Protein AF-A0A6V7LJZ6-F1 (afdb_monomer)

Secondary structure (DSSP, 8-state):
---SSHHHHHHHIIIIIHHHGGGGGGG--SS-SSSTTHHHHHHHHHHHHHHB-TTT-SB-HHHHHHH-TT-HHHHHHT---TTSS---TTSHHHHHHS---GGGS-HHHHHHHHHHHHHHHHHHHHHHHHH-TTHHHH--HHHHHHHHHHHHHHHHHHHHHEEEEEEEEEETTTTEEEEEEEEEEE-TTGGGSPP-SS-S--------

Organism: NCBI:txid1563983

Structure (mmCIF, N/CA/C/O backbone):
data_AF-A0A6V7LJZ6-F1
#
_entry.id   AF-A0A6V7LJZ6-F1
#
loop_
_atom_site.group_PDB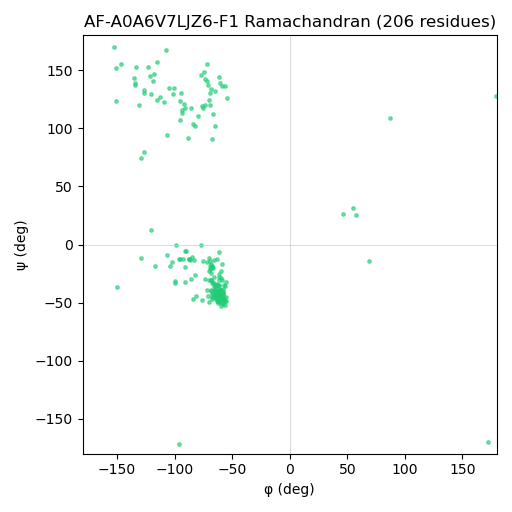
_atom_site.id
_atom_site.type_symbol
_atom_site.label_atom_id
_atom_site.label_alt_id
_atom_site.label_comp_id
_atom_site.label_asym_id
_atom_site.label_entity_id
_atom_site.label_seq_id
_atom_site.pdbx_PDB_ins_code
_atom_site.Cartn_x
_atom_site.Cartn_y
_atom_site.Cartn_z
_atom_site.occupancy
_atom_site.B_iso_or_equiv
_atom_site.auth_seq_id
_atom_site.auth_comp_id
_atom_site.auth_asym_id
_atom_site.auth_atom_id
_atom_site.pdbx_PDB_model_num
ATOM 1 N N . VAL A 1 1 ? 16.587 2.544 9.726 1.00 77.06 1 VAL A N 1
ATOM 2 C CA . VAL A 1 1 ? 15.860 3.311 8.685 1.00 77.06 1 VAL A CA 1
ATOM 3 C C . VAL A 1 1 ? 16.527 4.669 8.564 1.00 77.06 1 VAL A C 1
ATOM 5 O O . VAL A 1 1 ? 16.867 5.227 9.599 1.00 77.06 1 VAL A O 1
ATOM 8 N N . SER A 1 2 ? 16.755 5.157 7.345 1.00 84.44 2 SER A N 1
ATOM 9 C CA . SER A 1 2 ? 17.379 6.463 7.089 1.00 84.44 2 SER A CA 1
ATOM 10 C C . SER A 1 2 ? 16.428 7.331 6.271 1.00 84.44 2 SER A C 1
ATOM 12 O O . SER A 1 2 ? 15.707 6.808 5.424 1.00 84.44 2 SER A O 1
ATOM 14 N N . PHE A 1 3 ? 16.437 8.637 6.523 1.00 89.81 3 PHE A N 1
ATOM 15 C CA . PHE A 1 3 ? 15.624 9.631 5.818 1.00 89.81 3 PHE A CA 1
ATOM 16 C C . PHE A 1 3 ? 16.544 10.692 5.213 1.00 89.81 3 PHE A C 1
ATOM 18 O O . PHE A 1 3 ? 17.636 10.914 5.735 1.00 89.81 3 PHE A O 1
ATOM 25 N N . CYS A 1 4 ? 16.126 11.330 4.116 1.00 88.94 4 CYS A N 1
ATOM 26 C CA . CYS A 1 4 ? 16.940 12.357 3.458 1.00 88.94 4 CYS A CA 1
ATOM 27 C C . CYS A 1 4 ? 17.058 13.651 4.278 1.00 88.94 4 CYS A C 1
ATOM 29 O O . CYS A 1 4 ? 18.021 14.390 4.099 1.00 88.94 4 CYS A O 1
ATOM 31 N N . SER A 1 5 ? 16.118 13.908 5.192 1.00 95.31 5 SER A N 1
ATOM 32 C CA . SER A 1 5 ? 16.142 15.058 6.090 1.00 95.31 5 SER A CA 1
ATOM 33 C C . SER A 1 5 ? 15.388 14.787 7.398 1.00 95.31 5 SER A C 1
ATOM 35 O O . SER A 1 5 ? 14.694 13.773 7.550 1.00 95.31 5 SER A O 1
ATOM 37 N N . GLU A 1 6 ? 15.529 15.706 8.351 1.00 96.50 6 GLU A N 1
ATOM 38 C CA . GLU A 1 6 ? 14.817 15.680 9.631 1.00 96.50 6 GLU A CA 1
ATOM 39 C C . GLU A 1 6 ? 13.304 15.872 9.447 1.00 96.50 6 GLU A C 1
ATOM 41 O O . GLU A 1 6 ? 12.490 15.220 10.108 1.00 96.50 6 GLU A O 1
ATOM 46 N N . GLU A 1 7 ? 12.923 16.707 8.485 1.00 97.31 7 GLU A N 1
ATOM 47 C CA . GLU A 1 7 ? 11.538 16.938 8.088 1.00 97.31 7 GLU A CA 1
ATOM 48 C C . GLU A 1 7 ? 10.919 15.642 7.557 1.00 97.31 7 GLU A C 1
ATOM 50 O O . GLU A 1 7 ? 9.869 15.219 8.044 1.00 97.31 7 GLU A O 1
ATOM 55 N N . CYS A 1 8 ? 11.606 14.941 6.646 1.00 95.31 8 CYS A N 1
ATOM 56 C CA . CYS A 1 8 ? 11.134 13.656 6.129 1.00 95.31 8 CYS A CA 1
ATOM 57 C C . CYS A 1 8 ? 11.066 12.573 7.213 1.00 95.31 8 CYS A C 1
ATOM 59 O O . CYS A 1 8 ? 10.155 11.744 7.184 1.00 95.31 8 CYS A O 1
ATOM 61 N N . ARG A 1 9 ? 11.987 12.575 8.189 1.00 95.94 9 ARG A N 1
ATOM 62 C CA . ARG A 1 9 ? 11.910 11.672 9.349 1.00 95.94 9 ARG A CA 1
ATOM 63 C C . ARG A 1 9 ? 10.653 11.940 10.169 1.00 95.94 9 ARG A C 1
ATOM 65 O O . ARG A 1 9 ? 9.933 11.000 10.507 1.00 95.94 9 ARG A O 1
ATOM 72 N N . SER A 1 10 ? 10.398 13.204 10.489 1.00 96.44 10 SER A N 1
ATOM 73 C CA . SER A 1 10 ? 9.251 13.626 11.298 1.00 96.44 10 SER A CA 1
ATOM 74 C C . SER A 1 10 ? 7.929 13.321 10.592 1.00 96.44 10 SER A C 1
ATOM 76 O O . SER A 1 10 ? 7.016 12.744 11.186 1.00 96.44 10 SER A O 1
ATOM 78 N N . GLU A 1 11 ? 7.848 13.612 9.295 1.00 95.38 11 GLU A N 1
ATOM 79 C CA . GLU A 1 11 ? 6.692 13.293 8.463 1.00 95.38 11 GLU A CA 1
ATOM 80 C C . GLU A 1 11 ? 6.445 11.779 8.388 1.00 95.38 11 GLU A C 1
ATOM 82 O O . GLU A 1 11 ? 5.315 11.318 8.576 1.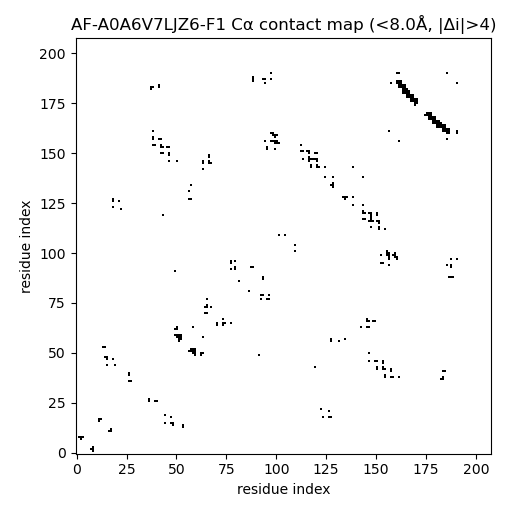00 95.38 11 GLU A O 1
ATOM 87 N N . ALA A 1 12 ? 7.497 10.989 8.163 1.00 94.94 12 ALA A N 1
ATOM 88 C CA . ALA A 1 12 ? 7.403 9.536 8.130 1.00 94.94 12 ALA A CA 1
ATOM 89 C C . ALA A 1 12 ? 6.943 8.964 9.472 1.00 94.94 12 ALA A C 1
ATOM 91 O O . ALA A 1 12 ? 6.087 8.078 9.485 1.00 94.94 12 ALA A O 1
ATOM 92 N N . TRP A 1 13 ? 7.466 9.475 10.591 1.00 94.88 13 TRP A N 1
ATOM 93 C CA . TRP A 1 13 ? 7.060 9.061 11.934 1.00 94.88 13 TRP A CA 1
ATOM 94 C C . TRP A 1 13 ? 5.563 9.257 12.154 1.00 94.88 13 TRP A C 1
ATOM 96 O O . TRP A 1 13 ? 4.884 8.327 12.586 1.00 94.88 13 TRP A O 1
ATOM 106 N N . ILE A 1 14 ? 5.039 10.430 11.788 1.00 93.44 14 ILE A N 1
ATOM 107 C CA . ILE A 1 14 ? 3.617 10.758 11.923 1.00 93.44 14 ILE A CA 1
ATOM 108 C C . ILE A 1 14 ? 2.759 9.855 11.032 1.00 93.44 14 ILE A C 1
ATOM 110 O O . ILE A 1 14 ? 1.729 9.358 11.488 1.00 93.44 14 ILE A O 1
ATOM 114 N N . LYS A 1 15 ? 3.173 9.647 9.776 1.00 93.56 15 LYS A N 1
ATOM 115 C CA . LYS A 1 15 ? 2.344 8.988 8.759 1.00 93.56 15 LYS A CA 1
ATOM 116 C C . LYS A 1 15 ? 2.352 7.462 8.826 1.00 93.56 15 LYS A C 1
ATOM 118 O O . LYS A 1 15 ? 1.297 6.868 8.650 1.00 93.56 15 LYS A O 1
ATOM 123 N N . TYR A 1 16 ? 3.510 6.824 8.997 1.00 94.69 16 TYR A N 1
ATOM 124 C CA . TYR A 1 16 ? 3.612 5.364 8.845 1.00 94.69 16 TYR A CA 1
ATOM 125 C C . TYR A 1 16 ? 4.688 4.698 9.710 1.00 94.69 16 TYR A C 1
ATOM 127 O O . TYR A 1 16 ? 4.467 3.597 10.208 1.00 94.69 16 TYR A O 1
ATOM 135 N N . HIS A 1 17 ? 5.845 5.332 9.927 1.00 94.81 17 HIS A N 1
ATOM 136 C CA . HIS A 1 17 ? 7.006 4.647 10.496 1.00 94.81 17 HIS A CA 1
ATOM 137 C C . HIS A 1 17 ? 6.771 4.195 11.942 1.00 94.81 17 HIS A C 1
ATOM 139 O O . HIS A 1 17 ? 7.206 3.103 12.301 1.00 94.81 17 HIS A O 1
ATOM 145 N N . LYS A 1 18 ? 6.007 4.948 12.748 1.00 94.69 18 LYS A N 1
ATOM 146 C CA . LYS A 1 18 ? 5.642 4.530 14.114 1.00 94.69 18 LYS A CA 1
ATOM 147 C C . LYS A 1 18 ? 4.861 3.206 14.155 1.00 94.69 18 LYS A C 1
ATOM 149 O O . LYS A 1 18 ? 5.013 2.446 15.105 1.00 94.69 18 LYS A O 1
ATOM 154 N N . TYR A 1 19 ? 4.101 2.892 13.101 1.00 95.44 19 TYR A N 1
ATOM 155 C CA . TYR A 1 19 ? 3.350 1.637 12.968 1.00 95.44 19 TYR A CA 1
ATOM 156 C C . TYR A 1 19 ? 4.167 0.495 12.344 1.00 95.44 19 TYR A C 1
ATOM 158 O O . TYR A 1 19 ? 3.744 -0.660 12.341 1.00 95.44 19 TYR A O 1
ATOM 166 N N . GLU A 1 20 ? 5.328 0.813 11.774 1.00 94.38 20 GLU A N 1
ATOM 167 C CA . GLU A 1 20 ? 6.245 -0.148 11.156 1.00 94.38 20 GLU A CA 1
ATOM 168 C C . GLU A 1 20 ? 7.403 -0.508 12.091 1.00 94.38 20 GLU A C 1
ATOM 170 O O . GLU A 1 20 ? 7.906 -1.624 12.032 1.00 94.38 20 GLU A O 1
ATOM 175 N N . CYS A 1 21 ? 7.828 0.424 12.949 1.00 93.56 21 CYS A N 1
ATOM 176 C CA . CYS A 1 21 ? 9.079 0.359 13.704 1.00 93.56 21 CYS A CA 1
ATOM 177 C C . CYS A 1 21 ? 9.198 -0.909 14.564 1.00 93.56 21 CYS A C 1
ATOM 179 O O . CYS A 1 21 ? 10.192 -1.622 14.462 1.00 93.56 21 CYS A O 1
ATOM 181 N N . MET A 1 22 ? 8.158 -1.240 15.338 1.00 93.56 22 MET A N 1
ATOM 182 C CA . MET A 1 22 ? 8.158 -2.399 16.248 1.00 93.56 22 MET A CA 1
ATOM 183 C C . MET A 1 22 ? 8.210 -3.756 15.539 1.00 93.56 22 MET A C 1
ATOM 185 O O . MET A 1 22 ? 8.554 -4.760 16.152 1.00 93.56 22 MET A O 1
ATOM 189 N N . ILE A 1 23 ? 7.842 -3.801 14.259 1.00 92.44 23 ILE A N 1
ATOM 190 C CA . ILE A 1 23 ? 7.759 -5.038 13.478 1.00 92.44 23 ILE A CA 1
ATOM 191 C C . ILE A 1 23 ? 8.676 -4.997 12.255 1.00 92.44 23 ILE A C 1
ATOM 193 O O . ILE A 1 23 ? 8.539 -5.825 11.355 1.00 92.44 23 ILE A O 1
ATOM 197 N N . PHE A 1 24 ? 9.584 -4.018 12.191 1.00 88.94 24 PHE A N 1
ATOM 198 C CA . PHE A 1 24 ? 10.333 -3.718 10.976 1.00 88.94 24 PHE A CA 1
ATOM 199 C C . PHE A 1 24 ? 11.218 -4.892 10.544 1.00 88.94 24 PHE A C 1
ATOM 201 O O . PHE A 1 24 ? 11.341 -5.183 9.353 1.00 88.94 24 PHE A O 1
ATOM 208 N N . ASP A 1 25 ? 11.754 -5.623 11.521 1.00 87.00 25 ASP A N 1
ATOM 209 C CA . ASP A 1 25 ? 12.578 -6.810 11.301 1.00 87.00 25 ASP A CA 1
ATOM 210 C C . ASP A 1 25 ? 11.823 -7.922 10.563 1.00 87.00 25 ASP A C 1
ATOM 212 O O . ASP A 1 25 ? 12.434 -8.678 9.817 1.00 87.00 25 ASP A O 1
ATOM 216 N N . ASN A 1 26 ? 10.489 -7.974 10.648 1.00 86.56 26 ASN A N 1
ATOM 217 C CA . ASN A 1 26 ? 9.685 -8.962 9.918 1.00 86.56 26 ASN A CA 1
ATOM 218 C C . ASN A 1 26 ? 9.710 -8.741 8.397 1.00 86.56 26 ASN A C 1
ATOM 220 O O . ASN A 1 26 ? 9.384 -9.649 7.629 1.00 86.56 26 ASN A O 1
ATOM 224 N N . PHE A 1 27 ? 10.084 -7.542 7.943 1.00 85.19 27 PHE A N 1
ATOM 225 C CA . PHE A 1 27 ? 10.246 -7.232 6.522 1.00 85.19 27 PHE A CA 1
ATOM 226 C C . PHE A 1 27 ? 11.673 -7.496 6.025 1.00 85.19 27 PHE A C 1
ATOM 228 O O . PHE A 1 27 ? 11.931 -7.412 4.820 1.00 85.19 27 PHE A O 1
ATOM 235 N N . TYR A 1 28 ? 12.601 -7.844 6.920 1.00 74.06 28 TYR A N 1
ATOM 236 C CA . TYR A 1 28 ? 13.995 -8.123 6.612 1.00 74.06 28 TYR A CA 1
ATOM 237 C C . TYR A 1 28 ? 14.299 -9.604 6.860 1.00 74.06 28 TYR A C 1
ATOM 239 O O . TYR A 1 28 ? 14.067 -10.137 7.931 1.00 74.06 28 TYR A O 1
ATOM 247 N N . GLU A 1 29 ? 14.860 -10.301 5.877 1.00 62.31 29 GLU A N 1
ATOM 248 C CA . GLU A 1 29 ? 15.376 -11.658 6.080 1.00 62.31 29 GLU A CA 1
ATOM 249 C C . GLU A 1 29 ? 16.845 -11.738 5.597 1.00 62.31 29 GLU A C 1
ATOM 251 O O . GLU A 1 29 ? 17.214 -11.278 4.511 1.00 62.31 29 GLU A O 1
ATOM 256 N N . PRO A 1 30 ? 17.760 -12.276 6.406 1.00 54.66 30 PRO A N 1
ATOM 257 C CA . PRO A 1 30 ? 19.186 -12.236 6.085 1.00 54.66 30 PRO A CA 1
ATOM 258 C C . PRO A 1 30 ? 19.574 -13.140 4.899 1.00 54.66 30 PRO A C 1
ATOM 260 O O . PRO A 1 30 ? 20.675 -13.029 4.363 1.00 54.66 30 PRO A O 1
ATOM 263 N N . THR A 1 31 ? 18.677 -14.019 4.446 1.00 51.06 31 THR A N 1
ATOM 264 C CA . THR A 1 31 ? 19.018 -15.181 3.618 1.00 51.06 31 THR A CA 1
ATOM 265 C C . THR A 1 31 ? 18.168 -15.298 2.356 1.00 51.06 31 THR A C 1
ATOM 267 O O . THR A 1 31 ? 17.329 -16.178 2.263 1.00 51.06 31 THR A O 1
ATOM 270 N N . SER A 1 32 ? 18.414 -14.456 1.352 1.00 44.47 32 SER A N 1
ATOM 271 C CA . SER A 1 32 ? 18.294 -14.858 -0.064 1.00 44.47 32 SER A CA 1
ATOM 272 C C . SER A 1 32 ? 18.623 -13.685 -0.976 1.00 44.47 32 SER A C 1
ATOM 274 O O . SER A 1 32 ? 18.078 -12.591 -0.849 1.00 44.47 32 SER A O 1
ATOM 276 N N . LYS A 1 33 ? 19.533 -13.932 -1.916 1.00 44.75 33 LYS A N 1
ATOM 277 C CA . LYS A 1 33 ? 19.928 -12.993 -2.961 1.00 44.75 33 LYS A CA 1
ATOM 278 C C . LYS A 1 33 ? 18.685 -12.512 -3.734 1.00 44.75 33 LYS A C 1
ATOM 280 O O . LYS A 1 33 ? 17.993 -13.331 -4.326 1.00 44.75 33 LYS A O 1
ATOM 285 N N . LYS A 1 34 ? 18.531 -11.183 -3.800 1.00 46.69 34 LYS A N 1
ATOM 286 C CA . LYS A 1 34 ? 17.715 -10.378 -4.736 1.00 46.69 34 LYS A CA 1
ATOM 287 C C . LYS A 1 34 ? 16.233 -10.113 -4.367 1.00 46.69 34 LYS A C 1
ATOM 289 O O . LYS A 1 34 ? 15.351 -10.951 -4.491 1.00 46.69 34 LYS A O 1
ATOM 294 N N . GLN A 1 35 ? 15.994 -8.845 -4.015 1.00 49.81 35 GLN A N 1
ATOM 295 C CA . GLN A 1 35 ? 14.849 -7.991 -4.395 1.00 49.81 35 GLN A CA 1
ATOM 296 C C . GLN A 1 35 ? 13.415 -8.241 -3.885 1.00 49.81 35 GLN A C 1
ATOM 298 O O . GLN A 1 35 ? 12.620 -7.314 -3.966 1.00 49.81 35 GLN A O 1
ATOM 303 N N . GLN A 1 36 ? 13.043 -9.379 -3.295 1.00 50.84 36 GLN A N 1
ATOM 304 C CA . GLN A 1 36 ? 11.607 -9.662 -3.058 1.00 50.84 36 GLN A CA 1
ATOM 305 C C . GLN A 1 36 ? 10.901 -8.948 -1.876 1.00 50.84 36 GLN A C 1
ATOM 307 O O . GLN A 1 36 ? 9.706 -9.169 -1.676 1.00 50.84 36 GLN A O 1
ATOM 312 N N . ARG A 1 37 ? 11.564 -8.102 -1.070 1.00 60.53 37 ARG A N 1
ATOM 313 C CA . ARG A 1 37 ? 10.983 -7.640 0.219 1.00 60.53 37 ARG A CA 1
ATOM 314 C C . ARG A 1 37 ? 10.398 -6.236 0.257 1.00 60.53 37 ARG A C 1
ATOM 316 O O . ARG A 1 37 ? 9.599 -5.953 1.147 1.00 60.53 37 ARG A O 1
ATOM 323 N N . SER A 1 38 ? 10.699 -5.392 -0.728 1.00 68.00 38 SER A N 1
ATOM 324 C CA . SER A 1 38 ? 10.081 -4.062 -0.827 1.00 68.00 38 SER A CA 1
ATOM 325 C C . SER A 1 38 ? 8.560 -4.153 -0.992 1.00 68.00 38 SER A C 1
ATOM 327 O O . SER A 1 38 ? 7.841 -3.298 -0.489 1.00 68.00 38 SER A O 1
ATOM 329 N N . HIS A 1 39 ? 8.052 -5.218 -1.620 1.00 85.25 39 HIS A N 1
ATOM 330 C CA . HIS A 1 39 ? 6.632 -5.342 -1.954 1.00 85.25 39 HIS A CA 1
ATOM 331 C C . HIS A 1 39 ? 5.744 -5.583 -0.727 1.00 85.25 39 HIS A C 1
ATOM 333 O O . HIS A 1 39 ? 4.651 -5.029 -0.638 1.00 85.25 39 HIS A O 1
ATOM 339 N N . ILE A 1 40 ? 6.203 -6.397 0.231 1.00 90.12 40 ILE A N 1
ATOM 340 C CA . ILE A 1 40 ? 5.426 -6.692 1.444 1.00 90.12 40 ILE A CA 1
ATOM 341 C C . ILE A 1 40 ? 5.377 -5.457 2.346 1.00 90.12 40 ILE A C 1
ATOM 343 O O . ILE A 1 40 ? 4.302 -5.103 2.826 1.00 90.12 40 ILE A O 1
ATOM 347 N N . LEU A 1 41 ? 6.515 -4.776 2.526 1.00 92.12 41 LEU A N 1
ATOM 348 C CA . LEU A 1 41 ? 6.561 -3.519 3.272 1.00 92.12 41 LEU A CA 1
ATOM 349 C C . LEU A 1 41 ? 5.704 -2.442 2.596 1.00 92.12 41 LEU A C 1
ATOM 351 O O . LEU A 1 41 ? 4.959 -1.751 3.280 1.00 92.12 41 LEU A O 1
ATOM 355 N N . LEU A 1 42 ? 5.754 -2.329 1.264 1.00 92.94 42 LEU A N 1
ATOM 356 C CA . LEU A 1 42 ? 4.923 -1.382 0.521 1.00 92.94 42 LEU A CA 1
ATOM 357 C C . LEU A 1 42 ? 3.432 -1.673 0.720 1.00 92.94 42 LEU A C 1
ATOM 359 O O . LEU A 1 42 ? 2.687 -0.760 1.045 1.00 92.94 42 LEU A O 1
ATOM 363 N N . ALA A 1 43 ? 3.001 -2.934 0.621 1.00 94.81 43 ALA A N 1
ATOM 364 C CA . ALA A 1 43 ? 1.609 -3.313 0.867 1.00 94.81 43 ALA A CA 1
ATOM 365 C C . ALA A 1 43 ? 1.165 -3.046 2.317 1.00 94.81 43 ALA A C 1
ATOM 367 O O . ALA A 1 43 ? 0.050 -2.571 2.556 1.00 94.81 43 ALA A O 1
ATOM 368 N N . TYR A 1 44 ? 2.039 -3.322 3.291 1.00 95.81 44 TYR A N 1
ATOM 369 C CA . TYR A 1 44 ? 1.794 -2.988 4.693 1.00 95.81 44 TYR A CA 1
ATOM 370 C C . TYR A 1 44 ? 1.622 -1.478 4.868 1.00 95.81 44 TYR A C 1
ATOM 372 O O . TYR A 1 44 ? 0.613 -1.035 5.411 1.00 95.81 44 TYR A O 1
ATOM 380 N N . ARG A 1 45 ? 2.548 -0.686 4.321 1.00 95.44 45 ARG A N 1
ATOM 381 C CA . ARG A 1 45 ? 2.519 0.778 4.369 1.00 95.44 45 ARG A CA 1
ATOM 382 C C . ARG A 1 45 ? 1.283 1.358 3.693 1.00 95.44 45 ARG A C 1
ATOM 384 O O . ARG A 1 45 ? 0.672 2.260 4.252 1.00 95.44 45 ARG A O 1
ATOM 391 N N . THR A 1 46 ? 0.883 0.838 2.532 1.00 95.56 46 THR A N 1
ATOM 392 C CA . THR A 1 46 ? -0.371 1.229 1.868 1.00 95.56 46 THR A CA 1
ATOM 393 C C . THR A 1 46 ? -1.561 0.982 2.790 1.00 95.56 46 THR A C 1
ATOM 395 O O . THR A 1 46 ? -2.401 1.857 2.943 1.00 95.56 46 THR A O 1
ATOM 398 N N . THR A 1 47 ? -1.595 -0.163 3.478 1.00 96.56 47 THR A N 1
ATOM 399 C CA . THR A 1 47 ? -2.660 -0.454 4.450 1.00 96.56 47 THR A CA 1
ATOM 400 C C . THR A 1 47 ? -2.633 0.522 5.623 1.00 96.56 47 THR A C 1
ATOM 402 O O . THR A 1 47 ? -3.667 1.074 5.961 1.00 96.56 47 THR A O 1
ATOM 405 N N . VAL A 1 48 ? -1.466 0.787 6.211 1.00 96.69 48 VAL A N 1
ATOM 406 C CA . VAL A 1 48 ? -1.293 1.736 7.326 1.00 96.69 48 VAL A CA 1
ATOM 407 C C . VAL A 1 48 ? -1.758 3.143 6.952 1.00 96.69 48 VAL A C 1
ATOM 409 O O . VAL A 1 48 ? -2.496 3.768 7.706 1.00 96.69 48 VAL A O 1
ATOM 412 N N . LEU A 1 49 ? -1.355 3.636 5.779 1.00 95.19 49 LEU A N 1
ATOM 413 C CA . LEU A 1 49 ? -1.687 4.985 5.319 1.00 95.19 49 LEU A CA 1
ATOM 414 C C . LEU A 1 49 ? -3.182 5.187 5.059 1.00 95.19 49 LEU A C 1
ATOM 416 O O . LEU A 1 49 ? -3.646 6.323 5.148 1.00 95.19 49 LEU A O 1
ATOM 420 N N . SER A 1 50 ? -3.898 4.116 4.717 1.00 93.75 50 SER A N 1
ATOM 421 C CA . SER A 1 50 ? -5.318 4.164 4.364 1.00 93.75 50 SER A CA 1
ATOM 422 C C . SER A 1 50 ? -6.240 3.744 5.508 1.00 93.75 50 SER A C 1
ATOM 424 O O . SER A 1 50 ? -7.332 4.279 5.625 1.00 93.75 50 SER A O 1
ATOM 426 N N . ALA A 1 51 ? -5.809 2.809 6.355 1.00 95.00 51 ALA A N 1
ATOM 427 C CA . ALA A 1 51 ? -6.632 2.233 7.412 1.00 95.00 51 ALA A CA 1
ATOM 428 C C . ALA A 1 51 ? -6.596 3.018 8.723 1.00 95.00 51 ALA A C 1
ATOM 430 O O . ALA A 1 51 ? -7.379 2.703 9.611 1.00 95.00 51 ALA A O 1
ATOM 431 N N . ILE A 1 52 ? -5.672 3.969 8.888 1.00 94.50 52 ILE A N 1
ATOM 432 C CA . ILE A 1 52 ? -5.475 4.673 10.158 1.00 94.50 52 ILE A CA 1
ATOM 433 C C . ILE A 1 52 ? -5.812 6.149 10.003 1.00 94.50 52 ILE A C 1
ATOM 435 O O . ILE A 1 52 ? -5.201 6.871 9.208 1.00 94.50 52 ILE A O 1
ATOM 439 N N . ASN A 1 53 ? -6.725 6.622 10.844 1.00 91.25 53 ASN A N 1
ATOM 440 C CA . ASN A 1 53 ? -7.002 8.040 10.963 1.00 91.25 53 ASN A CA 1
ATOM 441 C C . ASN A 1 53 ? -5.848 8.725 11.714 1.00 91.25 53 ASN A C 1
ATOM 443 O O . ASN A 1 53 ? -5.541 8.412 12.862 1.00 91.25 53 ASN A O 1
ATOM 447 N N . LYS A 1 54 ? -5.191 9.684 11.058 1.00 84.38 54 LYS A N 1
ATOM 448 C CA . LYS A 1 54 ? -3.969 10.331 11.571 1.00 84.38 54 LYS A CA 1
ATOM 449 C C . LYS A 1 54 ? -4.206 11.217 12.796 1.00 84.38 54 LYS A C 1
ATOM 451 O O . LYS A 1 54 ? -3.247 11.528 13.497 1.00 84.38 54 LYS A O 1
ATOM 456 N N . VAL A 1 55 ? -5.448 11.649 13.022 1.00 85.50 55 VAL A N 1
ATOM 457 C CA . VAL A 1 55 ? -5.819 12.500 14.159 1.00 85.50 55 VAL A CA 1
ATOM 458 C C . VAL A 1 55 ? -6.076 11.644 15.394 1.00 85.50 55 VAL A C 1
ATOM 460 O O . VAL A 1 55 ? -5.552 11.950 16.461 1.00 85.50 55 VAL A O 1
ATOM 463 N N . THR A 1 56 ? -6.836 10.557 15.253 1.00 88.19 56 THR A N 1
ATOM 464 C CA . THR A 1 56 ? -7.218 9.706 16.391 1.00 88.19 56 THR A CA 1
ATOM 465 C C . THR A 1 56 ? -6.238 8.558 16.644 1.00 88.19 56 THR A C 1
ATOM 467 O O . THR A 1 56 ? -6.181 8.048 17.756 1.00 88.19 56 THR A O 1
ATOM 470 N N . ASN A 1 57 ? -5.414 8.180 15.658 1.00 87.81 57 ASN A N 1
ATOM 471 C CA . ASN A 1 57 ? -4.609 6.947 15.649 1.00 87.81 57 ASN A CA 1
ATOM 472 C C . ASN A 1 57 ? -5.449 5.663 15.790 1.00 87.81 57 ASN A C 1
ATOM 474 O O . ASN A 1 57 ? -4.944 4.633 16.242 1.00 87.81 57 ASN A O 1
ATOM 478 N N . GLU A 1 58 ? -6.713 5.732 15.384 1.00 91.50 58 GLU A N 1
ATOM 479 C CA . GLU A 1 58 ? -7.660 4.620 15.388 1.00 91.50 58 GLU A CA 1
ATOM 480 C C . GLU A 1 58 ? -7.918 4.141 13.956 1.00 91.50 58 GLU A C 1
ATOM 482 O O . GLU A 1 58 ? -7.545 4.805 12.980 1.00 91.50 58 GLU A O 1
ATOM 487 N N . LEU A 1 59 ? -8.547 2.972 13.829 1.00 94.25 59 LEU A N 1
ATOM 488 C CA . LEU A 1 59 ? -8.927 2.445 12.525 1.00 94.25 59 LEU A CA 1
ATOM 489 C C . LEU A 1 59 ? -10.028 3.296 11.890 1.00 94.25 59 LEU A C 1
ATOM 491 O O . LEU A 1 59 ? -11.033 3.622 12.519 1.00 94.25 59 LEU A O 1
ATOM 495 N N . ASP A 1 60 ? -9.840 3.619 10.618 1.00 93.06 60 ASP A N 1
ATOM 496 C CA . ASP A 1 60 ? -10.795 4.379 9.833 1.00 93.06 60 ASP A CA 1
ATOM 497 C C . ASP A 1 60 ? -11.990 3.495 9.433 1.00 93.06 60 ASP A C 1
ATOM 499 O O . ASP A 1 60 ? -11.850 2.483 8.738 1.00 93.06 60 ASP A O 1
ATOM 503 N N . ALA A 1 61 ? -13.181 3.862 9.909 1.00 89.75 61 ALA A N 1
ATOM 504 C CA . ALA A 1 61 ? -14.393 3.073 9.710 1.00 89.75 61 ALA A CA 1
ATOM 505 C C . ALA A 1 61 ? -14.847 3.034 8.240 1.00 89.75 61 ALA A C 1
ATOM 507 O O . ALA A 1 61 ? -15.376 2.013 7.793 1.00 89.75 61 ALA A O 1
ATOM 508 N N . GLU A 1 62 ? -14.627 4.115 7.488 1.00 87.44 62 GLU A N 1
ATOM 509 C CA . GLU A 1 62 ? -14.958 4.189 6.064 1.00 87.44 62 GLU A CA 1
ATOM 510 C C . GLU A 1 62 ? -14.051 3.242 5.270 1.00 87.44 62 GLU A C 1
ATOM 512 O O . GLU A 1 62 ? -14.539 2.405 4.506 1.00 87.44 62 GLU A O 1
ATOM 517 N N . PHE A 1 63 ? -12.745 3.272 5.545 1.00 91.06 63 PHE A N 1
ATOM 518 C CA . PHE A 1 63 ? -11.789 2.342 4.954 1.00 91.06 63 PHE A CA 1
ATOM 519 C C . PHE A 1 63 ? -12.145 0.878 5.232 1.00 91.06 63 PHE A C 1
ATOM 521 O O . PHE A 1 63 ? -12.097 0.044 4.325 1.00 91.06 63 PHE A O 1
ATOM 528 N N . LEU A 1 64 ? -12.488 0.538 6.478 1.00 90.75 64 LEU A N 1
ATOM 529 C CA . LEU A 1 64 ? -12.864 -0.831 6.841 1.00 90.75 64 LEU A CA 1
ATOM 530 C C . LEU A 1 64 ? -14.136 -1.281 6.113 1.00 90.75 64 LEU A C 1
ATOM 532 O O . LEU A 1 64 ? -14.238 -2.449 5.728 1.00 90.75 64 LEU A O 1
ATOM 536 N N . CYS A 1 65 ? -15.075 -0.362 5.876 1.00 87.00 65 CYS A N 1
ATOM 537 C CA . CYS A 1 65 ? -16.296 -0.628 5.122 1.00 87.00 65 CYS A CA 1
ATOM 538 C C . CYS A 1 65 ? -15.986 -1.101 3.691 1.00 87.00 65 CYS A C 1
ATOM 540 O O . CYS A 1 65 ? -16.589 -2.069 3.232 1.00 87.00 65 CYS A O 1
ATOM 542 N N . TYR A 1 66 ? -14.972 -0.526 3.028 1.00 84.88 66 TYR A N 1
ATOM 543 C CA . TYR A 1 66 ? -14.513 -0.944 1.690 1.00 84.88 66 TYR A CA 1
ATOM 544 C C . TYR A 1 66 ? -14.046 -2.401 1.599 1.00 84.88 66 TYR A C 1
ATOM 546 O O . TYR A 1 66 ? -14.020 -2.988 0.514 1.00 84.88 66 TYR A O 1
ATOM 554 N N . GLN A 1 67 ? -13.649 -2.988 2.726 1.00 88.44 67 GLN A N 1
ATOM 555 C CA . GLN A 1 67 ? -13.144 -4.359 2.789 1.00 88.44 67 GLN A CA 1
ATOM 556 C C . GLN A 1 67 ? -14.237 -5.362 3.174 1.00 88.44 67 GLN A C 1
ATOM 558 O O . GLN A 1 67 ? -14.037 -6.573 3.050 1.00 88.44 67 GLN A O 1
ATOM 563 N N . ASP A 1 68 ? -15.392 -4.883 3.645 1.00 87.81 68 ASP A N 1
ATOM 564 C CA . ASP A 1 68 ? -16.509 -5.737 4.024 1.00 87.81 68 ASP A CA 1
ATOM 565 C C . ASP A 1 68 ? -17.322 -6.113 2.781 1.00 87.81 68 ASP A C 1
ATOM 567 O O . ASP A 1 68 ? -18.147 -5.350 2.283 1.00 87.81 68 ASP A O 1
ATOM 571 N N . ALA A 1 69 ? -17.123 -7.338 2.289 1.00 75.31 69 ALA A N 1
ATOM 572 C CA . ALA A 1 69 ? -17.815 -7.855 1.108 1.00 75.31 69 ALA A CA 1
ATOM 573 C C . ALA A 1 69 ? -19.354 -7.874 1.232 1.00 75.31 69 ALA A C 1
ATOM 575 O O . ALA A 1 69 ? -20.040 -8.016 0.214 1.00 75.31 69 ALA A O 1
ATOM 576 N N . LYS A 1 70 ? -19.891 -7.764 2.457 1.00 76.44 70 LYS A N 1
ATOM 577 C CA . LYS A 1 70 ? -21.333 -7.712 2.739 1.00 76.44 70 LYS A CA 1
ATOM 578 C C . LYS A 1 70 ? -21.921 -6.303 2.654 1.00 76.44 70 LYS A C 1
ATOM 580 O O . LYS A 1 70 ? -23.141 -6.179 2.655 1.00 76.44 70 LYS A O 1
ATOM 585 N N . SER A 1 71 ? -21.084 -5.269 2.609 1.00 75.75 71 SER A N 1
ATOM 586 C CA . SER A 1 71 ? -21.525 -3.882 2.497 1.00 75.75 71 SER A CA 1
ATOM 587 C C . SER A 1 71 ? -21.773 -3.539 1.027 1.00 75.75 71 SER A C 1
ATOM 589 O O . SER A 1 71 ? -20.839 -3.368 0.241 1.00 75.75 71 SER A O 1
ATOM 591 N N . GLU A 1 72 ? -23.043 -3.477 0.627 1.00 68.50 72 GLU A N 1
ATOM 592 C CA . GLU A 1 72 ? -23.429 -3.070 -0.732 1.00 68.50 72 GLU A CA 1
ATOM 593 C C . GLU A 1 72 ? -23.243 -1.559 -0.933 1.00 68.50 72 GLU A C 1
ATOM 595 O O . GLU A 1 72 ? -22.923 -1.098 -2.030 1.00 68.50 72 GLU A O 1
ATOM 600 N N . GLU A 1 73 ? -23.375 -0.782 0.140 1.00 64.69 73 GLU A N 1
ATOM 601 C CA . GLU A 1 73 ? -23.088 0.648 0.179 1.00 64.69 73 GLU A CA 1
ATOM 602 C C . GLU A 1 73 ? -21.603 0.919 -0.099 1.00 64.69 73 GLU A C 1
ATOM 604 O O . GLU A 1 73 ? -21.285 1.792 -0.908 1.00 64.69 73 GLU A O 1
ATOM 609 N N . ALA A 1 74 ? -20.701 0.115 0.482 1.00 65.75 74 ALA A N 1
ATOM 610 C CA . ALA A 1 74 ? -19.263 0.230 0.245 1.00 65.75 74 ALA A CA 1
ATOM 611 C C . ALA A 1 74 ? -18.895 -0.000 -1.226 1.00 65.75 74 ALA A C 1
ATOM 613 O O . ALA A 1 74 ? -18.082 0.734 -1.789 1.00 65.75 74 ALA A O 1
ATOM 614 N N . LYS A 1 75 ? -19.521 -0.990 -1.876 1.00 65.06 75 LYS A N 1
ATOM 615 C CA . LYS A 1 75 ? -19.282 -1.292 -3.297 1.00 65.06 75 LYS A CA 1
ATOM 616 C C . LYS A 1 75 ? -19.658 -0.120 -4.198 1.00 65.06 75 LYS A C 1
ATOM 618 O O . LYS A 1 75 ? -18.901 0.191 -5.109 1.00 65.06 75 LYS A O 1
ATOM 623 N N . LYS A 1 76 ? -20.766 0.569 -3.904 1.00 64.88 76 LYS A N 1
ATOM 624 C CA . LYS A 1 76 ? -21.185 1.774 -4.640 1.00 64.88 76 LYS A CA 1
ATOM 625 C C . LYS A 1 76 ? -20.244 2.954 -4.408 1.00 64.88 76 LYS A C 1
ATOM 627 O O . LYS A 1 76 ? -19.933 3.669 -5.349 1.00 64.88 76 LYS A O 1
ATOM 632 N N . SER A 1 77 ? -19.750 3.150 -3.184 1.00 63.25 77 SER A N 1
ATOM 633 C CA . SER A 1 77 ? -18.782 4.225 -2.889 1.00 63.25 77 SER A CA 1
ATOM 634 C C . SER A 1 77 ? -17.390 4.004 -3.498 1.00 63.25 77 SER A C 1
ATOM 636 O O . SER A 1 77 ? -16.634 4.963 -3.667 1.00 63.25 77 SER A O 1
ATOM 638 N N . LEU A 1 78 ? -17.062 2.749 -3.831 1.00 66.56 78 LEU A N 1
ATOM 639 C CA . LEU A 1 78 ? -15.822 2.340 -4.495 1.00 66.56 78 LEU A CA 1
ATOM 640 C C . LEU A 1 78 ? -15.878 2.469 -6.020 1.00 66.56 78 LEU A C 1
ATOM 642 O O . LEU A 1 78 ? -14.835 2.342 -6.666 1.00 66.56 78 LEU A O 1
ATOM 646 N N . GLU A 1 79 ? -17.056 2.713 -6.602 1.00 64.31 79 GLU A N 1
ATOM 647 C CA . GLU A 1 79 ? -17.158 3.067 -8.013 1.00 64.31 79 GLU A CA 1
ATOM 648 C C . GLU A 1 79 ? -16.461 4.414 -8.210 1.00 64.31 79 GLU A C 1
ATOM 650 O O . GLU A 1 79 ? -16.976 5.479 -7.867 1.00 64.31 79 GLU A O 1
ATOM 655 N N . ILE A 1 80 ? -15.241 4.363 -8.741 1.00 64.50 80 ILE A N 1
ATOM 656 C CA . ILE A 1 80 ? -14.606 5.552 -9.287 1.00 64.50 80 ILE A CA 1
ATOM 657 C C . ILE A 1 80 ? -15.439 5.920 -10.499 1.00 64.50 80 ILE A C 1
ATOM 659 O O . ILE A 1 80 ? -15.455 5.185 -11.490 1.00 64.50 80 ILE A O 1
ATOM 663 N N . ASP A 1 81 ? -16.138 7.045 -10.421 1.00 59.41 81 ASP A N 1
ATOM 664 C CA . ASP A 1 81 ? -16.773 7.598 -11.599 1.00 59.41 81 ASP A CA 1
ATOM 665 C C . ASP A 1 81 ? -15.668 8.065 -12.549 1.00 59.41 81 ASP A C 1
ATOM 667 O O . ASP A 1 81 ? -15.187 9.187 -12.467 1.00 59.41 81 ASP A O 1
ATOM 671 N N . ILE A 1 82 ? -15.221 7.193 -13.452 1.00 56.19 82 ILE A N 1
ATOM 672 C CA . ILE A 1 82 ? -14.249 7.547 -14.498 1.00 56.19 82 ILE A CA 1
ATOM 673 C C . ILE A 1 82 ? -14.855 8.607 -15.447 1.00 56.19 82 ILE A C 1
ATOM 675 O O . ILE A 1 82 ? -14.132 9.209 -16.237 1.00 56.19 82 ILE A O 1
ATOM 679 N N . LYS A 1 83 ? -16.177 8.854 -15.379 1.00 53.69 83 LYS A N 1
ATOM 680 C CA . LYS A 1 83 ? -16.867 9.936 -16.096 1.00 53.69 83 LYS A CA 1
ATOM 681 C C . LYS A 1 83 ? -16.962 11.235 -15.291 1.00 53.69 83 LYS A C 1
ATOM 683 O O . LYS A 1 83 ? -17.414 12.228 -15.855 1.00 53.69 83 LYS A O 1
ATOM 688 N N . SER A 1 84 ? -16.542 11.251 -14.024 1.00 63.44 84 SER A N 1
ATOM 689 C CA . SER A 1 84 ? -16.189 12.498 -13.345 1.00 63.44 84 SER A CA 1
ATOM 690 C C . SER A 1 84 ? -15.071 13.159 -14.144 1.00 63.44 84 SER A C 1
ATOM 692 O O . SER A 1 84 ? -14.111 12.494 -14.534 1.00 63.44 84 SER A O 1
ATOM 694 N N . ASP A 1 85 ? -15.154 14.471 -14.352 1.00 63.44 85 ASP A N 1
ATOM 695 C CA . ASP A 1 85 ? -14.124 15.234 -15.069 1.00 63.44 85 ASP A CA 1
ATOM 696 C C . ASP A 1 85 ? -12.740 15.196 -14.373 1.00 63.44 85 ASP A C 1
ATOM 698 O O . ASP A 1 85 ? -11.754 15.685 -14.926 1.00 63.44 85 ASP A O 1
ATOM 702 N N . PHE A 1 86 ? -12.637 14.616 -13.167 1.00 76.81 86 PHE A N 1
ATOM 703 C CA . PHE A 1 86 ? -11.436 14.650 -12.334 1.00 76.81 86 PHE A CA 1
ATOM 704 C C . PHE A 1 86 ? -11.023 13.267 -11.813 1.00 76.81 86 PHE A C 1
ATOM 706 O O . PHE A 1 86 ? -11.750 12.628 -11.052 1.00 76.81 86 PHE A O 1
ATOM 713 N N . TYR A 1 87 ? -9.805 12.851 -12.176 1.00 84.06 87 TYR A N 1
ATOM 714 C CA . TYR A 1 87 ? -9.087 11.722 -11.582 1.00 84.06 87 TYR A CA 1
ATOM 715 C C . TYR A 1 87 ? -8.168 12.232 -10.462 1.00 84.06 87 TYR A C 1
ATOM 717 O O . TYR A 1 87 ? -7.191 12.932 -10.740 1.00 84.06 87 TYR A O 1
ATOM 725 N N . ASP A 1 88 ? -8.457 11.876 -9.209 1.00 86.88 88 ASP A N 1
ATOM 726 C CA . ASP A 1 88 ? -7.604 12.211 -8.064 1.00 86.88 88 ASP A CA 1
ATOM 727 C C . ASP A 1 88 ? -6.646 11.059 -7.744 1.00 86.88 88 ASP A C 1
ATOM 729 O O . ASP A 1 88 ? -7.037 10.028 -7.201 1.00 86.88 88 ASP A O 1
ATOM 733 N N . CYS A 1 89 ? -5.363 11.240 -8.055 1.00 86.62 89 CYS A N 1
ATOM 734 C CA . CYS A 1 89 ? -4.347 10.217 -7.828 1.00 86.62 89 CYS A CA 1
ATOM 735 C C . CYS A 1 89 ? -4.037 9.953 -6.344 1.00 86.62 89 CYS A C 1
ATOM 737 O O . CYS A 1 89 ? -3.395 8.939 -6.048 1.00 86.62 89 CYS A O 1
ATOM 739 N N . LEU A 1 90 ? -4.468 10.834 -5.436 1.00 87.12 90 LEU A N 1
ATOM 740 C CA . LEU A 1 90 ? -4.272 10.717 -3.990 1.00 87.12 90 LEU A CA 1
ATOM 741 C C . LEU A 1 90 ? -5.444 10.027 -3.285 1.00 87.12 90 LEU A C 1
ATOM 743 O O . LEU A 1 90 ? -5.304 9.627 -2.127 1.00 87.12 90 LEU A O 1
ATOM 747 N N . ASP A 1 91 ? -6.569 9.847 -3.974 1.00 88.31 91 ASP A N 1
ATOM 748 C CA . ASP A 1 91 ? -7.711 9.109 -3.457 1.00 88.31 91 ASP A CA 1
ATOM 749 C C . ASP A 1 91 ? -7.385 7.612 -3.374 1.00 88.31 91 ASP A C 1
ATOM 751 O O . ASP A 1 91 ? -7.032 6.968 -4.369 1.00 88.31 91 ASP A O 1
ATOM 755 N N . TYR A 1 92 ? -7.546 7.031 -2.183 1.00 89.56 92 TYR A N 1
ATOM 756 C CA . TYR A 1 92 ? -7.318 5.610 -1.941 1.00 89.56 92 TYR A CA 1
ATOM 757 C C . TYR A 1 92 ? -8.129 4.705 -2.877 1.00 89.56 92 TYR A C 1
ATOM 759 O O . TYR A 1 92 ? -7.645 3.638 -3.269 1.00 89.56 92 TYR A O 1
ATOM 767 N N . ARG A 1 93 ? -9.329 5.129 -3.290 1.00 88.12 93 ARG A N 1
ATOM 768 C CA . ARG A 1 93 ? -10.175 4.366 -4.215 1.00 88.12 93 ARG A CA 1
ATOM 769 C C . ARG A 1 93 ? -9.444 4.069 -5.519 1.00 88.12 93 ARG A C 1
ATOM 771 O O . ARG A 1 93 ? -9.570 2.956 -6.025 1.00 88.12 93 ARG A O 1
ATOM 778 N N . THR A 1 94 ? -8.596 4.984 -6.004 1.00 90.00 94 THR A N 1
ATOM 779 C CA . THR A 1 94 ? -7.766 4.743 -7.198 1.00 90.00 94 THR A CA 1
ATOM 780 C C . THR A 1 94 ? -6.840 3.551 -7.014 1.00 90.00 94 THR A C 1
ATOM 782 O O . THR A 1 94 ? -6.820 2.673 -7.870 1.00 90.00 94 THR A O 1
ATOM 785 N N . VAL A 1 95 ? -6.164 3.438 -5.867 1.00 91.50 95 VAL A N 1
ATOM 786 C CA . VAL A 1 95 ? -5.324 2.279 -5.523 1.00 91.50 95 VAL A CA 1
ATOM 787 C C . VAL A 1 95 ? -6.169 1.022 -5.345 1.00 91.50 95 VAL A C 1
ATOM 789 O O . VAL A 1 95 ? -5.783 -0.046 -5.821 1.00 91.50 95 VAL A O 1
ATOM 792 N N . TYR A 1 96 ? -7.327 1.136 -4.690 1.00 90.31 96 TYR A N 1
ATOM 793 C CA . TYR A 1 96 ? -8.240 0.013 -4.506 1.00 90.31 96 TYR A CA 1
ATOM 794 C C . TYR A 1 96 ? -8.716 -0.548 -5.848 1.00 90.31 96 TYR A C 1
ATOM 796 O O . TYR A 1 96 ? -8.810 -1.763 -5.979 1.00 90.31 96 TYR A O 1
ATOM 804 N N . SER A 1 97 ? -8.997 0.297 -6.841 1.00 89.19 97 SER A N 1
ATOM 805 C CA . SER A 1 97 ? -9.518 -0.108 -8.156 1.00 89.19 97 SER A CA 1
AT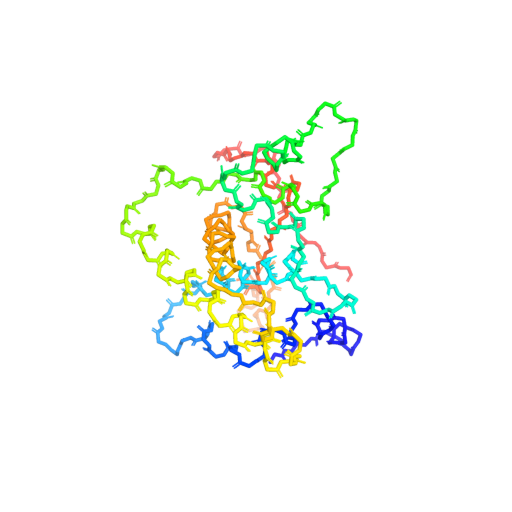OM 806 C C . SER A 1 97 ? -8.502 -0.812 -9.058 1.00 89.19 97 SER A C 1
ATOM 808 O O . SER A 1 97 ? -8.899 -1.444 -10.035 1.00 89.19 97 SER A O 1
ATOM 810 N N . LEU A 1 98 ? -7.206 -0.731 -8.735 1.00 90.75 98 LEU A N 1
ATOM 811 C CA . LEU A 1 98 ? -6.152 -1.333 -9.545 1.00 90.75 98 LEU A CA 1
ATOM 812 C C . LEU A 1 98 ? -6.308 -2.854 -9.635 1.00 90.75 98 LEU A C 1
ATOM 814 O O . LEU A 1 98 ? -6.679 -3.531 -8.669 1.00 90.75 98 LEU A O 1
ATOM 818 N N . GLU A 1 99 ? -5.961 -3.391 -10.804 1.00 90.31 99 GLU A N 1
ATOM 819 C CA . GLU A 1 99 ? -6.045 -4.820 -11.082 1.00 90.31 99 GLU A CA 1
ATOM 820 C C . GLU A 1 99 ? -5.159 -5.617 -10.114 1.00 90.31 99 GLU A C 1
ATOM 822 O O . GLU A 1 99 ? -4.031 -5.242 -9.792 1.00 90.31 99 GLU A O 1
ATOM 827 N N . THR A 1 100 ? -5.674 -6.745 -9.641 1.00 91.12 100 THR A N 1
ATOM 828 C CA . THR A 1 100 ? -4.980 -7.613 -8.679 1.00 91.12 100 THR A CA 1
ATOM 829 C C . THR A 1 100 ? -4.405 -8.858 -9.348 1.00 91.12 100 THR A C 1
ATOM 831 O O . THR A 1 100 ? -3.582 -9.555 -8.749 1.00 91.12 100 THR A O 1
ATOM 834 N N . HIS A 1 101 ? -4.902 -9.192 -10.546 1.00 88.19 101 HIS A N 1
ATOM 835 C CA . HIS A 1 101 ? -4.713 -10.464 -11.240 1.00 88.19 101 HIS A CA 1
ATOM 836 C C . HIS A 1 101 ? -4.920 -11.683 -10.326 1.00 88.19 101 HIS A C 1
ATOM 838 O O . HIS A 1 101 ? -4.385 -12.765 -10.575 1.00 88.19 101 HIS A O 1
ATOM 844 N N . CYS A 1 102 ? -5.724 -11.532 -9.265 1.00 88.19 102 CYS A N 1
ATOM 845 C CA . CYS A 1 102 ? -5.938 -12.559 -8.249 1.00 88.19 102 CYS A CA 1
ATOM 846 C C . CYS A 1 102 ? -6.471 -13.859 -8.866 1.00 88.19 102 CYS A C 1
ATOM 848 O O . CYS A 1 102 ? -5.996 -14.938 -8.513 1.00 88.19 102 CYS A O 1
ATOM 850 N N . ALA A 1 103 ? -7.391 -13.746 -9.831 1.00 89.19 103 ALA A N 1
ATOM 851 C CA . ALA A 1 103 ? -8.006 -14.878 -10.524 1.00 89.19 103 ALA A CA 1
ATOM 852 C C . ALA A 1 103 ? -7.033 -15.655 -11.429 1.00 89.19 103 ALA A C 1
ATOM 854 O O . ALA A 1 103 ? -7.252 -16.834 -11.690 1.00 89.19 103 ALA A O 1
ATOM 855 N N . MET A 1 104 ? -5.963 -15.008 -11.901 1.00 89.25 104 MET A N 1
ATOM 856 C CA . MET A 1 104 ? -4.938 -15.629 -12.748 1.00 89.25 104 MET A CA 1
ATOM 857 C C . MET A 1 104 ? -3.732 -16.128 -11.943 1.00 89.25 104 MET A C 1
ATOM 859 O O . MET A 1 104 ? -2.884 -16.841 -12.476 1.00 89.25 104 MET A O 1
ATOM 863 N N . ALA A 1 105 ? -3.622 -15.732 -10.673 1.00 87.69 105 ALA A N 1
ATOM 864 C CA . ALA A 1 105 ? -2.507 -16.108 -9.823 1.00 87.69 105 ALA A CA 1
ATOM 865 C C . ALA A 1 105 ? -2.602 -17.577 -9.385 1.00 87.69 105 ALA A C 1
ATOM 867 O O . ALA A 1 105 ? -3.673 -18.086 -9.057 1.00 87.69 105 ALA A O 1
ATOM 868 N N . ASP A 1 106 ? -1.447 -18.240 -9.311 1.00 92.69 106 ASP A N 1
ATOM 869 C CA . ASP A 1 106 ? -1.336 -19.604 -8.798 1.00 92.69 106 ASP A CA 1
ATOM 870 C C . ASP A 1 106 ? -1.903 -19.709 -7.365 1.00 92.69 106 ASP A C 1
ATOM 872 O O . ASP A 1 106 ? -1.634 -18.866 -6.497 1.00 92.69 106 ASP A O 1
ATOM 876 N N . ALA A 1 107 ? -2.669 -20.770 -7.096 1.00 93.56 107 ALA A N 1
ATOM 877 C CA . ALA A 1 107 ? -3.310 -20.999 -5.803 1.00 93.56 107 ALA A CA 1
ATOM 878 C C . ALA A 1 107 ? -2.310 -21.021 -4.632 1.00 93.56 107 ALA A C 1
ATOM 880 O O . ALA A 1 107 ? -2.604 -20.494 -3.558 1.00 93.56 107 ALA A O 1
ATOM 881 N N . LYS A 1 108 ? -1.098 -21.553 -4.832 1.00 93.88 108 LYS A N 1
ATOM 882 C CA . LYS A 1 108 ? -0.010 -21.551 -3.841 1.00 93.88 108 LYS A CA 1
ATOM 883 C C . LYS A 1 108 ? 0.450 -20.132 -3.518 1.00 93.88 108 LYS A C 1
ATOM 885 O O . LYS A 1 108 ? 0.736 -19.824 -2.358 1.00 93.88 108 LYS A O 1
ATOM 890 N N . VAL A 1 109 ? 0.517 -19.259 -4.522 1.00 90.25 109 VAL A N 1
ATOM 891 C CA . VAL A 1 109 ? 0.885 -17.849 -4.336 1.00 90.25 109 VAL A CA 1
ATOM 892 C C . VAL A 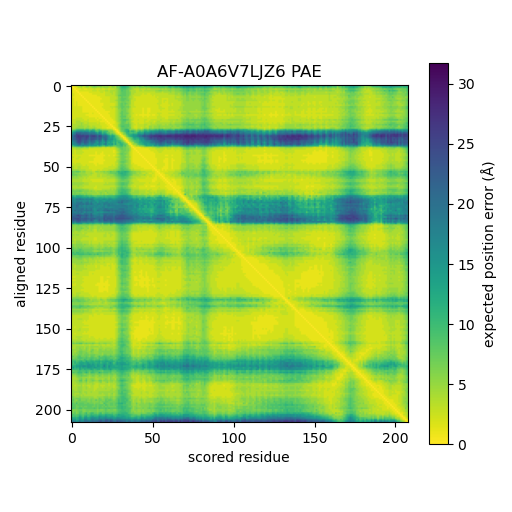1 109 ? -0.201 -17.128 -3.542 1.00 90.25 109 VAL A C 1
ATOM 894 O O . VAL A 1 109 ? 0.114 -16.430 -2.576 1.00 90.25 109 VAL A O 1
ATOM 897 N N . ASN A 1 110 ? -1.474 -17.338 -3.884 1.00 91.12 110 ASN A N 1
ATOM 898 C CA . ASN A 1 110 ? -2.596 -16.755 -3.145 1.00 91.12 110 ASN A CA 1
ATOM 899 C C . ASN A 1 110 ? -2.682 -17.277 -1.704 1.00 91.12 110 ASN A C 1
ATOM 901 O O . ASN A 1 110 ? -2.887 -16.480 -0.787 1.00 91.12 110 ASN A O 1
ATOM 905 N N . LEU A 1 111 ? -2.434 -18.567 -1.466 1.00 94.50 111 LEU A N 1
ATOM 906 C CA . LEU A 1 111 ? -2.356 -19.125 -0.115 1.00 94.50 111 LEU A CA 1
ATOM 907 C C . LEU A 1 111 ? -1.221 -18.479 0.694 1.00 94.50 111 LEU A C 1
ATOM 909 O O . LEU A 1 111 ? -1.441 -18.041 1.821 1.00 94.50 111 LEU A O 1
ATOM 913 N N . SER A 1 112 ? -0.024 -18.351 0.110 1.00 92.62 112 SER A N 1
ATOM 914 C CA . SER A 1 112 ? 1.108 -17.684 0.768 1.00 92.62 112 SER A CA 1
ATOM 915 C C . SER A 1 112 ? 0.787 -16.229 1.128 1.00 92.62 112 SER A C 1
ATOM 917 O O . SER A 1 112 ? 1.071 -15.796 2.245 1.00 92.62 112 SER A O 1
ATOM 919 N N . ARG A 1 113 ? 0.154 -15.483 0.212 1.00 92.50 113 ARG A N 1
ATOM 920 C CA . ARG A 1 113 ? -0.303 -14.106 0.458 1.00 92.50 113 ARG A CA 1
ATOM 921 C C . ARG A 1 113 ? -1.359 -14.046 1.559 1.00 92.50 113 ARG A C 1
ATOM 923 O O . ARG A 1 113 ? -1.267 -13.165 2.401 1.00 92.50 113 ARG A O 1
ATOM 930 N N . SER A 1 114 ? -2.293 -14.992 1.599 1.00 95.00 114 SER A N 1
ATOM 931 C CA . SER A 1 114 ? -3.343 -15.051 2.627 1.00 95.00 114 SER A CA 1
ATOM 932 C C . SER A 1 114 ? -2.763 -15.288 4.026 1.00 95.00 114 SER A C 1
ATOM 934 O O . SER A 1 114 ? -3.149 -14.640 4.992 1.00 95.00 114 SER A O 1
ATOM 936 N N . ILE A 1 115 ? -1.777 -16.181 4.151 1.00 95.94 115 ILE A N 1
ATOM 937 C CA . ILE A 1 115 ? -1.094 -16.421 5.433 1.00 95.94 115 ILE A CA 1
ATOM 938 C C . ILE A 1 115 ? -0.344 -15.159 5.876 1.00 95.94 115 ILE A C 1
ATOM 940 O O . ILE A 1 115 ? -0.464 -14.732 7.026 1.00 95.94 115 ILE A O 1
ATOM 944 N N . LYS A 1 116 ? 0.397 -14.531 4.953 1.00 94.75 116 LYS A N 1
ATOM 945 C CA . LYS A 1 116 ? 1.121 -13.281 5.218 1.00 94.75 116 LYS A CA 1
ATOM 946 C C . LYS A 1 116 ? 0.174 -12.143 5.594 1.00 94.75 116 LYS A C 1
ATOM 948 O O . LYS A 1 116 ? 0.502 -11.377 6.492 1.00 94.75 116 LYS A O 1
ATOM 953 N N . SER A 1 117 ? -0.991 -12.031 4.956 1.00 96.44 117 SER A N 1
ATOM 954 C CA . SER A 1 117 ? -1.936 -10.949 5.234 1.00 96.44 117 SER A CA 1
ATOM 955 C C . SER A 1 117 ? -2.539 -11.077 6.627 1.00 96.44 117 SER A C 1
ATOM 957 O O . SER A 1 117 ? -2.577 -10.091 7.354 1.00 96.44 117 SER A O 1
ATOM 959 N N . VAL A 1 118 ? -2.913 -12.290 7.045 1.00 97.69 118 VAL A N 1
ATOM 960 C CA . VAL A 1 118 ? -3.394 -12.554 8.409 1.00 97.69 118 VAL A CA 1
ATOM 961 C C . VAL A 1 118 ? -2.307 -12.266 9.442 1.00 97.69 118 VAL A C 1
ATOM 963 O O . VAL A 1 118 ? -2.589 -11.652 10.469 1.00 97.69 118 VAL A O 1
ATOM 966 N N . TYR A 1 119 ? -1.067 -12.687 9.178 1.00 96.56 119 TYR A N 1
ATOM 967 C CA . TYR A 1 119 ? 0.063 -12.397 10.061 1.00 96.56 119 TYR A CA 1
ATOM 968 C C . TYR A 1 119 ? 0.269 -10.886 10.223 1.00 96.56 119 TYR A C 1
ATOM 970 O O . TYR A 1 119 ? 0.248 -10.384 11.344 1.00 96.56 119 TYR A O 1
ATOM 978 N N . LEU A 1 120 ? 0.375 -10.152 9.113 1.00 96.50 120 LEU A N 1
ATOM 979 C CA . LEU A 1 120 ? 0.596 -8.706 9.125 1.00 96.50 120 LEU A CA 1
ATOM 980 C C . LEU A 1 120 ? -0.578 -7.930 9.728 1.00 96.50 120 LEU A C 1
ATOM 982 O O . LEU A 1 120 ? -0.349 -6.944 10.421 1.00 96.50 120 LEU A O 1
ATOM 986 N N . ALA A 1 121 ? -1.819 -8.371 9.512 1.00 97.62 121 ALA A N 1
ATOM 987 C CA . ALA A 1 121 ? -2.998 -7.772 10.135 1.00 97.62 121 ALA A CA 1
ATOM 988 C C . ALA A 1 121 ? -2.959 -7.904 11.658 1.00 97.62 121 ALA A C 1
ATOM 990 O O . ALA A 1 121 ? -3.204 -6.934 12.371 1.00 97.62 121 ALA A O 1
ATOM 991 N N . LYS A 1 122 ? -2.577 -9.083 12.165 1.00 97.44 122 LYS A N 1
ATOM 992 C CA . LYS A 1 122 ? -2.360 -9.288 13.602 1.00 97.44 122 LYS A CA 1
ATOM 993 C C . LYS A 1 122 ? -1.195 -8.455 14.131 1.00 97.44 122 LYS A C 1
ATOM 995 O O . LYS A 1 122 ? -1.303 -7.917 15.227 1.00 97.44 122 LYS A O 1
ATOM 1000 N N . SER A 1 123 ? -0.111 -8.321 13.366 1.00 96.88 123 SER A N 1
ATOM 1001 C CA . SER A 1 123 ? 1.011 -7.450 13.725 1.00 96.88 123 SER A CA 1
ATOM 1002 C C . SER A 1 123 ? 0.591 -5.983 13.818 1.00 96.88 123 SER A C 1
ATOM 1004 O O . SER A 1 123 ? 0.938 -5.327 14.793 1.00 96.88 123 SER A O 1
ATOM 1006 N N . LEU A 1 124 ? -0.193 -5.476 12.860 1.00 96.75 124 LEU A N 1
ATOM 1007 C CA . LEU A 1 124 ? -0.705 -4.105 12.905 1.00 96.75 124 LEU A CA 1
ATOM 1008 C C . LEU A 1 124 ? -1.661 -3.900 14.085 1.00 96.75 124 LEU A C 1
ATOM 1010 O O . LEU A 1 124 ? -1.540 -2.908 14.794 1.00 96.75 124 LEU A O 1
ATOM 1014 N N . ALA A 1 125 ? -2.571 -4.845 14.327 1.00 96.31 125 ALA A N 1
ATOM 1015 C CA . ALA A 1 125 ? -3.470 -4.804 15.477 1.00 96.31 125 ALA A CA 1
ATOM 1016 C C . ALA A 1 125 ? -2.697 -4.758 16.804 1.00 96.31 125 ALA A C 1
ATOM 1018 O O . ALA A 1 125 ? -2.987 -3.919 17.650 1.00 96.31 125 ALA A O 1
ATOM 1019 N N . PHE A 1 126 ? -1.673 -5.605 16.955 1.00 95.81 126 PHE A N 1
ATOM 1020 C CA . PHE A 1 126 ? -0.771 -5.574 18.107 1.00 95.81 126 PHE A CA 1
ATOM 1021 C C . PHE A 1 126 ? -0.122 -4.194 18.265 1.00 95.81 126 PHE A C 1
ATOM 1023 O O . PHE A 1 126 ? -0.237 -3.580 19.318 1.00 95.81 126 PHE A O 1
ATOM 1030 N N . VAL A 1 127 ? 0.482 -3.667 17.199 1.00 95.50 127 VAL A N 1
ATOM 1031 C CA . VAL A 1 127 ? 1.126 -2.346 17.209 1.00 95.50 127 VAL A CA 1
ATOM 1032 C C . VAL A 1 127 ? 0.148 -1.230 17.589 1.00 95.50 127 VAL A C 1
ATOM 1034 O O . VAL A 1 127 ? 0.499 -0.357 18.375 1.00 95.50 127 VAL A O 1
ATOM 1037 N N . LEU A 1 128 ? -1.079 -1.248 17.068 1.00 94.94 128 LEU A N 1
ATOM 1038 C CA . LEU A 1 128 ? -2.101 -0.249 17.387 1.00 94.94 128 LEU A CA 1
ATOM 1039 C C . LEU A 1 128 ? -2.526 -0.291 18.859 1.00 94.94 128 LEU A C 1
ATOM 1041 O O . LEU A 1 128 ? -2.723 0.769 19.452 1.00 94.94 128 LEU A O 1
ATOM 1045 N N . ILE A 1 129 ? -2.637 -1.487 19.441 1.00 94.56 129 ILE A N 1
ATOM 1046 C CA . ILE A 1 129 ? -2.961 -1.683 20.861 1.00 94.56 129 ILE A CA 1
ATOM 1047 C C . ILE A 1 129 ? -1.810 -1.213 21.757 1.00 94.56 129 ILE A C 1
ATOM 1049 O O . ILE A 1 129 ? -2.057 -0.580 22.778 1.00 94.56 129 ILE A O 1
ATOM 1053 N N . GLU A 1 130 ? -0.560 -1.482 21.375 1.00 94.38 130 GLU A N 1
ATOM 1054 C CA . GLU A 1 130 ? 0.617 -1.017 22.125 1.00 94.38 130 GLU A CA 1
ATOM 1055 C C . GLU A 1 130 ? 0.791 0.509 22.058 1.00 94.38 130 GLU A C 1
ATOM 1057 O O . GLU A 1 130 ? 1.305 1.120 22.992 1.00 94.38 130 GLU A O 1
ATOM 1062 N N . LEU A 1 131 ? 0.360 1.147 20.964 1.00 91.12 131 LEU A N 1
ATOM 1063 C CA . LEU A 1 131 ? 0.436 2.603 20.805 1.00 91.12 131 LEU A CA 1
ATOM 1064 C C . LEU A 1 131 ? -0.716 3.358 21.487 1.00 91.12 131 LEU A C 1
ATOM 1066 O O . LEU A 1 131 ? -0.541 4.530 21.819 1.00 91.12 131 LEU A O 1
ATOM 1070 N N . SER A 1 132 ? -1.882 2.731 21.665 1.00 88.75 132 SER A N 1
ATOM 1071 C CA . SER A 1 132 ? -3.029 3.327 22.357 1.00 88.75 132 SER A CA 1
ATOM 1072 C C . SER A 1 132 ? -3.889 2.260 23.023 1.00 88.75 132 SER A C 1
ATOM 1074 O O . SER A 1 132 ? -4.442 1.389 22.351 1.00 88.75 132 SER A O 1
ATOM 1076 N N . GLU A 1 133 ? -4.097 2.378 24.336 1.00 85.69 133 GLU A N 1
ATOM 1077 C CA . GLU A 1 133 ? -4.958 1.455 25.083 1.00 85.69 133 GLU A CA 1
ATOM 1078 C C . GLU A 1 133 ? -6.415 1.474 24.592 1.00 85.69 133 GLU A C 1
ATOM 1080 O O . GLU A 1 133 ? -7.072 0.433 24.639 1.00 85.69 133 GLU A O 1
ATOM 1085 N N . SER A 1 134 ? -6.902 2.598 24.039 1.00 87.75 134 SER A N 1
ATOM 1086 C CA . SER A 1 134 ? -8.259 2.696 23.469 1.00 87.75 134 SER A CA 1
ATOM 1087 C C . SER A 1 134 ? -8.497 1.696 22.333 1.00 87.75 134 SER A C 1
ATOM 1089 O O . SER A 1 134 ? -9.601 1.175 22.176 1.00 87.75 134 SER A O 1
ATOM 1091 N N . ASN A 1 135 ? -7.444 1.344 21.586 1.00 90.62 135 ASN A N 1
ATOM 1092 C CA . ASN A 1 135 ? -7.525 0.385 20.488 1.00 90.62 135 ASN A CA 1
ATOM 1093 C C . ASN A 1 135 ? -7.795 -1.052 20.964 1.00 90.62 135 ASN A C 1
ATOM 1095 O O . ASN A 1 135 ? -8.202 -1.897 20.169 1.00 90.62 135 ASN A O 1
ATOM 1099 N N . ARG A 1 136 ? -7.595 -1.359 22.252 1.00 90.50 136 ARG A N 1
ATOM 1100 C CA . ARG A 1 136 ? -7.852 -2.697 22.808 1.00 90.50 136 ARG A CA 1
ATOM 1101 C C . ARG A 1 136 ? -9.336 -3.057 22.806 1.00 90.50 136 ARG A C 1
ATOM 1103 O O . ARG A 1 136 ? -9.670 -4.231 22.673 1.00 90.50 136 ARG A O 1
ATOM 1110 N N . GLU A 1 137 ? -10.205 -2.066 22.974 1.00 88.62 137 GLU A N 1
ATOM 1111 C CA . GLU A 1 137 ? -11.657 -2.263 23.006 1.00 88.62 137 GLU A CA 1
ATOM 1112 C C . GLU A 1 137 ? -12.270 -2.244 21.602 1.00 88.62 137 GLU A C 1
ATOM 1114 O O . GLU A 1 137 ? -13.273 -2.913 21.357 1.00 88.62 137 GLU A O 1
ATOM 1119 N N . THR A 1 138 ? -11.658 -1.508 20.670 1.00 89.56 138 THR A N 1
ATOM 1120 C CA . THR A 1 138 ? -12.183 -1.312 19.313 1.00 89.56 138 THR A CA 1
ATOM 1121 C C . THR A 1 138 ? -11.675 -2.348 18.312 1.00 89.56 138 THR A C 1
ATOM 1123 O O . THR A 1 138 ? -12.407 -2.711 17.392 1.00 89.56 138 THR A O 1
ATOM 1126 N N . ILE A 1 139 ? -10.448 -2.858 18.470 1.00 94.69 139 ILE A N 1
ATOM 1127 C CA . ILE A 1 139 ? -9.853 -3.820 17.534 1.00 94.69 139 ILE A CA 1
ATOM 1128 C C . ILE A 1 139 ? -10.226 -5.248 17.939 1.00 94.69 139 ILE A C 1
ATOM 1130 O O . ILE A 1 139 ? -9.529 -5.918 18.705 1.00 94.69 139 ILE A O 1
ATOM 1134 N N . GLY A 1 140 ? -11.328 -5.737 17.375 1.00 94.31 140 GLY A N 1
ATOM 1135 C CA . GLY A 1 140 ? -11.794 -7.106 17.528 1.00 94.31 140 GLY A CA 1
ATOM 1136 C C . GLY A 1 140 ? -11.373 -8.032 16.386 1.00 94.31 140 GLY A C 1
ATOM 1137 O O . GLY A 1 140 ? -10.598 -7.705 15.483 1.00 94.31 140 GLY A O 1
ATOM 1138 N N . GLN A 1 141 ? -11.928 -9.247 16.404 1.00 94.94 141 GLN A N 1
ATOM 1139 C CA . GLN A 1 141 ? -11.691 -10.239 15.352 1.00 94.94 141 GLN A CA 1
ATOM 1140 C C . GLN A 1 141 ? -12.177 -9.754 13.977 1.00 94.94 141 GLN A C 1
ATOM 1142 O O . GLN A 1 141 ? -11.554 -10.079 12.966 1.00 94.94 141 GLN A O 1
ATOM 1147 N N . ARG A 1 142 ? -13.274 -8.987 13.931 1.00 94.50 142 ARG A N 1
ATOM 1148 C CA . ARG A 1 142 ? -13.828 -8.428 12.690 1.00 94.50 142 ARG A CA 1
ATOM 1149 C C . ARG A 1 142 ? -12.819 -7.486 12.036 1.00 94.50 142 ARG A C 1
ATOM 1151 O O . ARG A 1 142 ? -12.497 -7.665 10.866 1.00 94.50 142 ARG A O 1
ATOM 1158 N N . GLU A 1 143 ? -12.277 -6.547 12.798 1.00 95.50 143 GLU A N 1
ATOM 1159 C CA . GLU A 1 143 ? -11.339 -5.524 12.335 1.00 95.50 143 GLU A CA 1
ATOM 1160 C C . GLU A 1 143 ? -10.053 -6.177 11.822 1.00 95.50 143 GLU A C 1
ATOM 1162 O O . GLU A 1 143 ? -9.591 -5.863 10.728 1.00 95.50 143 GLU A O 1
ATOM 1167 N N . VAL A 1 144 ? -9.531 -7.175 12.543 1.00 97.00 144 VAL A N 1
ATOM 1168 C CA . VAL A 1 144 ? -8.359 -7.953 12.105 1.00 97.00 144 VAL A CA 1
ATOM 1169 C C . VAL A 1 144 ? -8.618 -8.683 10.783 1.00 97.00 144 VAL A C 1
ATOM 1171 O O . VAL A 1 144 ? -7.728 -8.741 9.933 1.00 97.00 144 VAL A O 1
ATOM 1174 N N . VAL A 1 145 ? -9.818 -9.235 10.576 1.00 96.88 145 VAL A N 1
ATOM 1175 C CA . VAL A 1 145 ? -10.181 -9.886 9.306 1.00 96.88 145 VAL A CA 1
ATOM 1176 C C . VAL A 1 145 ? -10.241 -8.868 8.168 1.00 96.88 145 VAL A C 1
ATOM 1178 O O . VAL A 1 145 ? -9.680 -9.128 7.106 1.00 96.88 145 VAL A O 1
ATOM 1181 N N . LEU A 1 146 ? -10.860 -7.705 8.381 1.00 96.38 146 LEU A N 1
ATOM 1182 C CA . LEU A 1 146 ? -10.947 -6.647 7.366 1.00 96.38 146 LEU A CA 1
ATOM 1183 C C . LEU A 1 146 ? -9.565 -6.081 7.012 1.00 96.38 146 LEU A C 1
ATOM 1185 O O . LEU A 1 146 ? -9.258 -5.895 5.835 1.00 96.38 146 LEU A O 1
ATOM 1189 N N . LEU A 1 147 ? -8.691 -5.906 8.006 1.00 97.56 147 LEU A N 1
ATOM 1190 C CA . LEU A 1 147 ? -7.286 -5.578 7.777 1.00 97.56 147 LEU A CA 1
ATOM 1191 C C . LEU A 1 147 ? -6.601 -6.664 6.940 1.00 97.56 147 LEU A C 1
ATOM 1193 O O . LEU A 1 147 ? -5.960 -6.350 5.944 1.00 97.56 147 LEU A O 1
ATOM 1197 N N . ALA A 1 148 ? -6.784 -7.947 7.263 1.00 97.75 148 ALA A N 1
ATOM 1198 C CA . ALA A 1 148 ? -6.191 -9.037 6.486 1.00 97.75 148 ALA A CA 1
ATOM 1199 C C . ALA A 1 148 ? -6.681 -9.062 5.026 1.00 97.75 148 ALA A C 1
ATOM 1201 O O . ALA A 1 148 ? -5.891 -9.359 4.125 1.00 97.75 148 ALA A O 1
ATOM 1202 N N . VAL A 1 149 ? -7.950 -8.721 4.776 1.00 96.06 149 VAL A N 1
ATOM 1203 C CA . VAL A 1 149 ? -8.498 -8.549 3.419 1.00 96.06 149 VAL A CA 1
ATOM 1204 C C . VAL A 1 149 ? -7.795 -7.393 2.702 1.00 96.06 149 VAL A C 1
ATOM 1206 O O . VAL A 1 149 ? -7.288 -7.590 1.595 1.00 96.06 149 VAL A O 1
ATOM 1209 N N . ALA A 1 150 ? -7.664 -6.233 3.352 1.00 96.19 150 ALA A N 1
ATOM 1210 C CA . ALA A 1 150 ? -6.939 -5.089 2.799 1.00 96.19 150 ALA A CA 1
ATOM 1211 C C . ALA A 1 150 ? -5.470 -5.420 2.492 1.00 96.19 150 ALA A C 1
ATOM 1213 O O . ALA A 1 150 ? -5.008 -5.191 1.375 1.00 96.19 150 ALA A O 1
ATOM 1214 N N . MET A 1 151 ? -4.731 -6.009 3.440 1.00 96.44 151 MET A N 1
ATOM 1215 C CA . MET A 1 151 ? -3.335 -6.415 3.233 1.00 96.44 151 MET A CA 1
ATOM 1216 C C . MET A 1 151 ? -3.199 -7.396 2.067 1.00 96.44 151 MET A C 1
ATOM 1218 O O . MET A 1 151 ? -2.252 -7.295 1.285 1.00 96.44 151 MET A O 1
ATOM 1222 N N . MET A 1 152 ? -4.123 -8.354 1.942 1.00 95.25 152 MET A N 1
ATOM 1223 C CA . MET A 1 152 ? -4.120 -9.301 0.829 1.00 95.25 152 MET A CA 1
ATOM 1224 C C . MET A 1 152 ? -4.306 -8.577 -0.503 1.00 95.25 152 MET A C 1
ATOM 1226 O O . MET A 1 152 ? -3.501 -8.792 -1.414 1.00 95.25 152 MET A O 1
ATOM 1230 N N . ARG A 1 153 ? -5.303 -7.686 -0.592 1.00 94.62 153 ARG A N 1
ATOM 1231 C CA . ARG A 1 153 ? -5.553 -6.871 -1.785 1.00 94.62 153 ARG A CA 1
ATOM 1232 C C . ARG A 1 153 ? -4.329 -6.036 -2.142 1.00 94.62 153 ARG A C 1
ATOM 1234 O O . ARG A 1 153 ? -3.837 -6.144 -3.258 1.00 94.62 153 ARG A O 1
ATOM 1241 N N . HIS A 1 154 ? -3.763 -5.295 -1.190 1.00 95.56 154 HIS A N 1
ATOM 1242 C CA . HIS A 1 154 ? -2.579 -4.468 -1.428 1.00 95.56 154 HIS A CA 1
ATOM 1243 C C . HIS A 1 154 ? -1.368 -5.284 -1.876 1.00 95.56 154 HIS A C 1
ATOM 1245 O O . HIS A 1 154 ? -0.667 -4.872 -2.794 1.00 95.56 154 HIS A O 1
ATOM 1251 N N . MET A 1 155 ? -1.128 -6.468 -1.303 1.00 93.88 155 MET A N 1
ATOM 1252 C CA . MET A 1 155 ? -0.053 -7.345 -1.780 1.00 93.88 155 MET A CA 1
ATOM 1253 C C . MET A 1 155 ? -0.285 -7.820 -3.216 1.00 93.88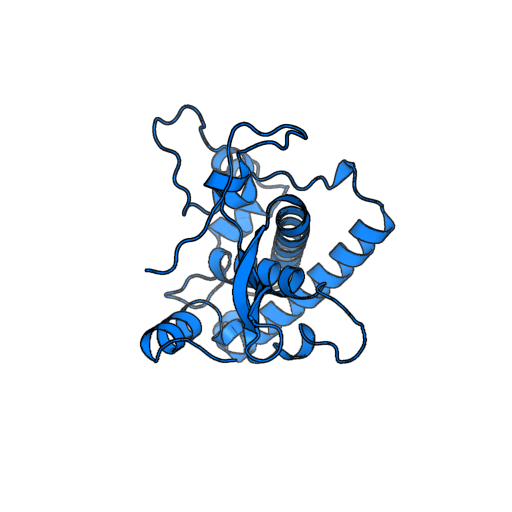 155 MET A C 1
ATOM 1255 O O . MET A 1 155 ? 0.678 -7.993 -3.962 1.00 93.88 155 MET A O 1
ATOM 1259 N N . GLN A 1 156 ? -1.530 -8.067 -3.618 1.00 93.31 156 GLN A N 1
ATOM 1260 C CA . GLN A 1 156 ? -1.848 -8.432 -4.999 1.00 93.31 156 GLN A CA 1
ATOM 1261 C C . GLN A 1 156 ? -1.659 -7.233 -5.936 1.00 93.31 156 GLN A C 1
ATOM 1263 O O . GLN A 1 156 ? -0.907 -7.349 -6.900 1.00 93.31 156 GLN A O 1
ATOM 1268 N N . THR A 1 157 ? -2.218 -6.072 -5.587 1.00 94.00 157 THR A N 1
ATOM 1269 C CA . THR A 1 157 ? -2.069 -4.811 -6.328 1.00 94.00 157 THR A CA 1
ATOM 1270 C C . THR A 1 157 ? -0.601 -4.438 -6.525 1.00 94.00 157 THR A C 1
ATOM 1272 O O . THR A 1 157 ? -0.183 -4.174 -7.651 1.00 94.00 157 THR A O 1
ATOM 1275 N N . VAL A 1 158 ? 0.213 -4.476 -5.466 1.00 92.56 158 VAL A N 1
ATOM 1276 C CA . VAL A 1 158 ? 1.647 -4.148 -5.525 1.00 92.56 158 VAL A CA 1
ATOM 1277 C C . VAL A 1 158 ? 2.388 -5.041 -6.517 1.00 92.56 158 VAL A C 1
ATOM 1279 O O . VAL A 1 158 ? 3.248 -4.559 -7.241 1.00 92.56 158 VAL A O 1
ATOM 1282 N N . ASN A 1 159 ? 2.050 -6.327 -6.611 1.00 88.94 159 ASN A N 1
ATOM 1283 C CA . ASN A 1 159 ? 2.769 -7.230 -7.513 1.00 88.94 159 ASN A CA 1
ATOM 1284 C C . ASN A 1 159 ? 2.538 -6.947 -9.003 1.00 88.94 159 ASN A C 1
ATOM 1286 O O . ASN A 1 159 ? 3.332 -7.412 -9.816 1.00 88.94 159 ASN A O 1
ATOM 1290 N N . CYS A 1 160 ? 1.478 -6.222 -9.358 1.00 86.75 160 CYS A N 1
ATOM 1291 C CA . CYS A 1 160 ? 1.113 -5.964 -10.752 1.00 86.75 160 CYS A CA 1
ATOM 1292 C C . CYS A 1 160 ? 1.158 -4.476 -11.124 1.00 86.75 160 CYS A C 1
ATOM 1294 O O . CYS A 1 160 ? 1.242 -4.160 -12.305 1.00 86.75 160 CYS A O 1
ATOM 1296 N N . ASN A 1 161 ? 1.138 -3.577 -10.134 1.00 92.19 161 ASN A N 1
ATOM 1297 C CA . ASN A 1 161 ? 1.024 -2.130 -10.346 1.00 92.19 161 ASN A CA 1
ATOM 1298 C C . ASN A 1 161 ? 2.095 -1.315 -9.611 1.00 92.19 161 ASN A C 1
ATOM 1300 O O . ASN A 1 161 ? 2.212 -0.113 -9.842 1.00 92.19 161 ASN A O 1
ATOM 1304 N N . ALA A 1 162 ? 2.860 -1.913 -8.689 1.00 90.81 162 ALA A N 1
ATOM 1305 C CA . ALA A 1 162 ? 3.970 -1.185 -8.092 1.00 90.81 162 ALA A CA 1
ATOM 1306 C C . ALA A 1 162 ? 5.138 -1.128 -9.065 1.00 90.81 162 ALA A C 1
ATOM 1308 O O . ALA A 1 162 ? 5.426 -2.067 -9.809 1.00 90.81 162 ALA A O 1
ATOM 1309 N N . TYR A 1 163 ? 5.845 -0.015 -9.001 1.00 87.81 163 TYR A N 1
ATOM 1310 C CA . TYR A 1 163 ? 6.996 0.227 -9.832 1.00 87.81 163 TYR A CA 1
ATOM 1311 C C . TYR A 1 163 ? 8.233 0.408 -8.980 1.00 87.81 163 TYR A C 1
ATOM 1313 O O . TYR A 1 163 ? 8.199 1.084 -7.953 1.00 87.81 163 TYR A O 1
ATOM 1321 N N . GLU A 1 164 ? 9.336 -0.153 -9.457 1.00 86.25 164 GLU A N 1
ATOM 1322 C CA . GLU A 1 164 ? 10.645 0.092 -8.876 1.00 86.25 164 GLU A CA 1
ATOM 1323 C C . GLU A 1 164 ? 11.105 1.521 -9.188 1.00 86.25 164 GLU A C 1
ATOM 1325 O O . GLU A 1 164 ? 10.969 2.009 -10.319 1.00 86.25 164 GLU A O 1
ATOM 1330 N N . THR A 1 165 ? 11.672 2.169 -8.177 1.00 84.69 165 THR A N 1
ATOM 1331 C CA . THR A 1 165 ? 12.423 3.414 -8.309 1.00 84.69 165 THR A CA 1
ATOM 1332 C C . THR A 1 165 ? 13.882 3.041 -8.505 1.00 84.69 165 THR A C 1
ATOM 1334 O O . THR A 1 165 ? 14.474 2.353 -7.672 1.00 84.69 165 THR A O 1
ATOM 1337 N N . VAL A 1 166 ? 14.454 3.472 -9.625 1.00 83.94 166 VAL A N 1
ATOM 1338 C CA . VAL A 1 166 ? 15.821 3.138 -10.024 1.00 83.94 166 VAL A CA 1
ATOM 1339 C C . VAL A 1 166 ? 16.614 4.424 -10.167 1.00 83.94 166 VAL A C 1
ATOM 1341 O O . VAL A 1 166 ? 16.191 5.337 -10.872 1.00 83.94 166 VAL A O 1
ATOM 1344 N N . GLU A 1 167 ? 17.774 4.466 -9.526 1.00 83.50 167 GLU A N 1
ATOM 1345 C CA . GLU A 1 167 ? 18.733 5.560 -9.642 1.00 83.50 167 GLU A CA 1
ATOM 1346 C C . GLU A 1 167 ? 20.049 5.054 -10.227 1.00 83.50 167 GLU A C 1
ATOM 1348 O O . GLU A 1 167 ? 20.462 3.917 -9.991 1.00 83.50 167 GLU A O 1
ATOM 1353 N N . ASN A 1 168 ? 20.717 5.909 -11.001 1.00 85.50 168 ASN A N 1
ATOM 1354 C CA . ASN A 1 168 ? 22.006 5.594 -11.599 1.00 85.50 168 ASN A CA 1
ATOM 1355 C C . ASN A 1 168 ? 23.132 6.040 -10.668 1.00 85.50 168 ASN A C 1
ATOM 1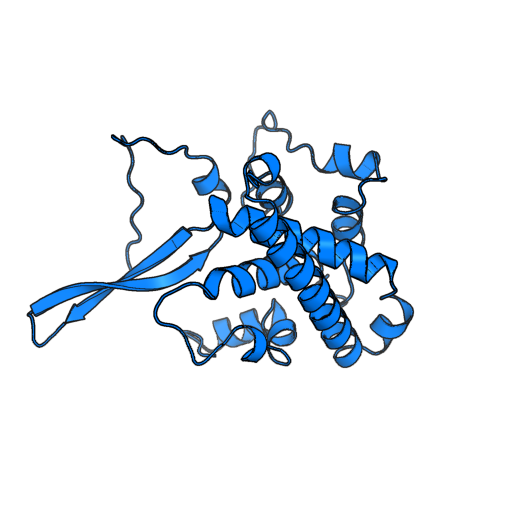357 O O . ASN A 1 168 ? 23.317 7.231 -10.427 1.00 85.50 168 ASN A O 1
ATOM 1361 N N . PHE A 1 169 ? 23.930 5.085 -10.200 1.00 84.25 169 PHE A N 1
ATOM 1362 C CA . PHE A 1 169 ? 25.112 5.357 -9.389 1.00 84.25 169 PHE A CA 1
ATOM 1363 C C . PHE A 1 169 ? 26.359 5.275 -10.258 1.00 84.25 169 PHE A C 1
ATOM 1365 O O . PHE A 1 169 ? 26.525 4.337 -11.038 1.00 84.25 169 PHE A O 1
ATOM 1372 N N . ARG A 1 170 ? 27.256 6.252 -10.121 1.00 85.81 170 ARG A N 1
ATOM 1373 C CA . ARG A 1 170 ? 28.532 6.231 -10.833 1.00 85.81 170 ARG A CA 1
ATOM 1374 C C . ARG A 1 170 ? 29.483 5.249 -10.160 1.00 85.81 170 ARG A C 1
ATOM 1376 O O . ARG A 1 170 ? 29.864 5.443 -9.009 1.00 85.81 170 ARG A O 1
ATOM 1383 N N . ASP A 1 171 ? 29.898 4.231 -10.901 1.00 87.06 171 ASP A N 1
ATOM 1384 C CA . ASP A 1 171 ? 31.032 3.390 -10.543 1.00 87.06 171 ASP A CA 1
ATOM 1385 C C . ASP A 1 171 ? 32.322 4.130 -10.931 1.00 87.06 171 ASP A C 1
ATOM 1387 O O . ASP A 1 171 ? 32.616 4.350 -12.112 1.00 87.06 171 ASP A O 1
ATOM 1391 N N . CYS A 1 172 ? 33.077 4.571 -9.924 1.00 86.81 172 CYS A N 1
ATOM 1392 C CA . CYS A 1 172 ? 34.319 5.312 -10.121 1.00 86.81 172 CYS A CA 1
ATOM 1393 C C . CYS A 1 172 ? 35.445 4.454 -10.721 1.00 86.81 172 CYS A C 1
ATOM 1395 O O . CYS A 1 172 ? 36.277 4.996 -11.451 1.00 86.81 172 CYS A O 1
ATOM 1397 N N . GLU A 1 173 ? 35.470 3.146 -10.451 1.00 88.81 173 GLU A N 1
ATOM 1398 C CA . GLU A 1 173 ? 36.494 2.226 -10.960 1.00 88.81 173 GLU A CA 1
ATOM 1399 C C . GLU A 1 173 ? 36.235 1.894 -12.429 1.00 88.81 173 GLU A C 1
ATOM 1401 O O . GLU A 1 173 ? 37.128 2.009 -13.272 1.00 88.81 173 GLU A O 1
ATOM 1406 N N . ARG A 1 174 ? 34.989 1.543 -12.759 1.00 87.19 174 ARG A N 1
ATOM 1407 C CA . ARG A 1 174 ? 34.585 1.161 -14.121 1.00 87.19 174 ARG A CA 1
ATOM 1408 C C . ARG A 1 174 ? 34.270 2.351 -15.019 1.00 87.19 174 ARG A C 1
ATOM 1410 O O . ARG A 1 174 ? 34.171 2.187 -16.232 1.00 87.19 174 ARG A O 1
ATOM 1417 N N . ARG A 1 175 ? 34.129 3.552 -14.443 1.00 87.19 175 ARG A N 1
ATOM 1418 C CA . ARG A 1 175 ? 33.691 4.786 -15.123 1.00 87.19 175 ARG A CA 1
ATOM 1419 C C . ARG A 1 175 ? 32.341 4.626 -15.835 1.00 87.19 175 ARG A C 1
ATOM 1421 O O . ARG A 1 175 ? 32.091 5.283 -16.843 1.00 87.19 175 ARG A O 1
ATOM 1428 N N . THR A 1 176 ? 31.470 3.781 -15.296 1.00 89.19 176 THR A N 1
ATOM 1429 C CA . THR A 1 176 ? 30.131 3.491 -15.824 1.00 89.19 176 THR A CA 1
ATOM 1430 C C . THR A 1 176 ? 29.050 3.952 -14.855 1.00 89.19 176 THR A C 1
ATOM 1432 O O . THR A 1 176 ? 29.292 4.095 -13.659 1.00 89.19 176 THR A O 1
ATOM 1435 N N . TRP A 1 177 ? 27.843 4.182 -15.369 1.00 86.25 177 TRP A N 1
ATOM 1436 C CA . TRP A 1 177 ? 26.654 4.393 -14.546 1.00 86.25 177 TRP A CA 1
ATOM 1437 C C . TRP A 1 177 ? 25.914 3.068 -14.403 1.00 86.25 177 TRP A C 1
ATOM 1439 O O . TRP A 1 177 ? 25.573 2.443 -15.407 1.00 86.25 177 TRP A O 1
ATOM 1449 N N . GLU A 1 178 ? 25.696 2.632 -13.168 1.00 87.38 178 GLU A N 1
ATOM 1450 C CA . GLU A 1 178 ? 24.990 1.393 -12.863 1.00 87.38 178 GLU A CA 1
ATOM 1451 C C . GLU A 1 178 ? 23.611 1.711 -12.264 1.00 87.38 178 GLU A C 1
ATOM 1453 O O . GLU A 1 178 ? 23.542 2.383 -11.227 1.00 87.38 178 GLU A O 1
ATOM 1458 N N . PRO A 1 179 ? 22.513 1.229 -12.872 1.00 83.88 179 PRO A N 1
ATOM 1459 C CA . PRO A 1 179 ? 21.185 1.382 -12.300 1.00 83.88 179 PRO A CA 1
ATOM 1460 C C . PRO A 1 179 ? 21.057 0.524 -11.040 1.00 83.88 179 PRO A C 1
ATOM 1462 O O . PRO A 1 179 ? 21.361 -0.672 -11.047 1.00 83.88 179 PRO A O 1
ATOM 1465 N N . ARG A 1 180 ? 20.571 1.116 -9.950 1.00 83.12 180 ARG A N 1
ATOM 1466 C CA . ARG A 1 180 ? 20.265 0.419 -8.698 1.00 83.12 180 ARG A CA 1
ATOM 1467 C C . ARG A 1 180 ? 18.835 0.718 -8.283 1.00 83.12 180 ARG A C 1
ATOM 1469 O O . ARG A 1 180 ? 18.412 1.870 -8.286 1.00 83.12 180 ARG A O 1
ATOM 1476 N N . ASN A 1 181 ? 18.099 -0.327 -7.915 1.00 81.25 181 ASN A N 1
ATOM 1477 C CA . ASN A 1 181 ? 16.787 -0.169 -7.302 1.00 81.25 181 ASN A CA 1
ATOM 1478 C C . ASN A 1 181 ? 16.973 0.432 -5.897 1.00 81.25 181 ASN A C 1
ATOM 1480 O O . ASN A 1 181 ? 17.656 -0.156 -5.055 1.00 81.25 181 ASN A O 1
ATOM 1484 N N . VAL A 1 182 ? 16.377 1.602 -5.676 1.00 81.81 182 VAL A N 1
ATOM 1485 C CA . VAL A 1 182 ? 16.405 2.342 -4.407 1.00 81.81 182 VAL A CA 1
ATOM 1486 C C . VAL A 1 182 ? 15.071 2.283 -3.659 1.00 81.81 182 VAL A C 1
ATOM 1488 O O . VAL A 1 182 ? 14.994 2.691 -2.503 1.00 81.81 182 VAL A O 1
ATOM 1491 N N . GLY A 1 183 ? 14.014 1.753 -4.278 1.00 82.88 183 GLY A N 1
ATOM 1492 C CA . GLY A 1 183 ? 12.702 1.651 -3.655 1.00 82.88 183 GLY A CA 1
ATOM 1493 C C . GLY A 1 183 ? 11.602 1.190 -4.603 1.00 82.88 183 GLY A C 1
ATOM 1494 O O . GLY A 1 183 ? 11.837 0.766 -5.731 1.00 82.88 183 GLY A O 1
ATOM 1495 N N . GLY A 1 184 ? 10.365 1.283 -4.130 1.00 86.75 184 GLY A N 1
ATOM 1496 C CA . GLY A 1 184 ? 9.194 1.048 -4.960 1.00 86.75 184 GLY A CA 1
ATOM 1497 C C . GLY A 1 184 ? 8.002 1.854 -4.478 1.00 86.75 184 GLY A C 1
ATOM 1498 O O . GLY A 1 184 ? 7.898 2.174 -3.292 1.00 86.75 184 GLY A O 1
ATOM 1499 N N . ALA A 1 185 ? 7.113 2.180 -5.405 1.00 89.31 185 ALA A N 1
ATOM 1500 C CA . ALA A 1 185 ? 5.918 2.961 -5.132 1.00 89.31 185 ALA A CA 1
ATOM 1501 C C . ALA A 1 185 ? 4.753 2.522 -6.023 1.00 89.31 185 ALA A C 1
ATOM 1503 O O . ALA A 1 185 ? 4.943 1.978 -7.114 1.00 89.31 185 ALA A O 1
ATOM 1504 N N . ILE A 1 186 ? 3.537 2.776 -5.542 1.00 91.19 186 ILE A N 1
ATOM 1505 C CA . ILE A 1 186 ? 2.321 2.673 -6.345 1.00 91.19 186 ILE A CA 1
ATOM 1506 C C . ILE A 1 186 ? 2.045 4.064 -6.903 1.00 91.19 186 ILE A C 1
ATOM 1508 O O . ILE A 1 186 ? 1.785 4.999 -6.150 1.00 91.19 186 ILE A O 1
ATOM 1512 N N . TYR A 1 187 ? 2.100 4.188 -8.223 1.00 89.94 187 TYR A N 1
ATOM 1513 C CA . TYR A 1 187 ? 1.745 5.412 -8.928 1.00 89.94 187 TYR A CA 1
ATOM 1514 C C . TYR A 1 187 ? 0.399 5.171 -9.602 1.00 89.94 187 TYR A C 1
ATOM 1516 O O . TYR A 1 187 ? 0.358 4.595 -10.690 1.00 89.94 187 TYR A O 1
ATOM 1524 N N . SER A 1 188 ? -0.700 5.551 -8.947 1.00 89.81 188 SER A N 1
ATOM 1525 C CA . SER A 1 188 ? -2.059 5.213 -9.401 1.00 89.81 188 SER A CA 1
ATOM 1526 C C . SER A 1 188 ? -2.305 5.668 -10.846 1.00 89.81 188 SER A C 1
ATOM 1528 O O . SER A 1 188 ? -2.726 4.864 -11.668 1.00 89.81 188 SER A O 1
ATOM 1530 N N . THR A 1 189 ? -1.907 6.894 -11.207 1.00 90.25 189 THR A N 1
ATOM 1531 C CA . THR A 1 189 ? -1.998 7.406 -12.589 1.00 90.25 189 THR A CA 1
ATOM 1532 C C . THR A 1 189 ? -1.163 6.600 -13.586 1.00 90.25 189 THR A C 1
ATOM 1534 O O . THR A 1 189 ? -1.624 6.298 -14.681 1.00 90.25 189 THR A O 1
ATOM 1537 N N . VAL A 1 190 ? 0.076 6.240 -13.232 1.00 90.19 190 VAL A N 1
ATOM 1538 C CA . VAL A 1 190 ? 0.976 5.500 -14.140 1.00 90.19 190 VAL A CA 1
ATOM 1539 C C . VAL A 1 190 ? 0.489 4.064 -14.334 1.00 90.19 190 VAL A C 1
ATOM 1541 O O . VAL A 1 190 ? 0.643 3.513 -15.418 1.00 90.19 190 VAL A O 1
ATOM 1544 N N . SER A 1 191 ? -0.161 3.495 -13.316 1.00 91.56 191 SER A N 1
ATOM 1545 C CA . SER A 1 191 ? -0.735 2.144 -13.350 1.00 91.56 191 SER A CA 1
ATOM 1546 C C . SER A 1 191 ? -1.890 2.00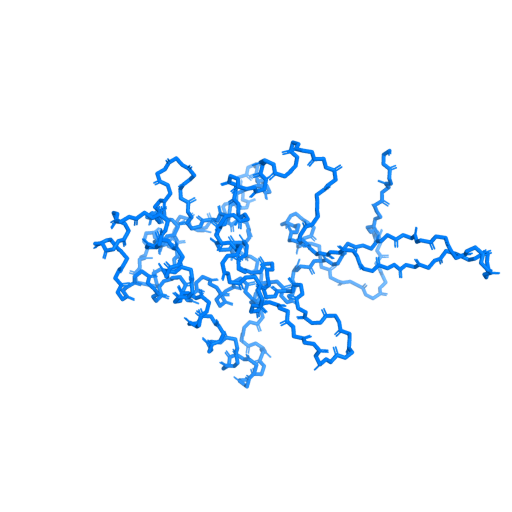7 -14.353 1.00 91.56 191 SER A C 1
ATOM 1548 O O . SER A 1 191 ? -2.261 0.891 -14.697 1.00 91.56 191 SER A O 1
ATOM 1550 N N . LEU A 1 192 ? -2.433 3.120 -14.867 1.00 89.81 192 LEU A N 1
ATOM 1551 C CA . LEU A 1 192 ? -3.428 3.119 -15.948 1.00 89.81 192 LEU A CA 1
ATOM 1552 C C . LEU A 1 192 ? -2.814 2.821 -17.328 1.00 89.81 192 L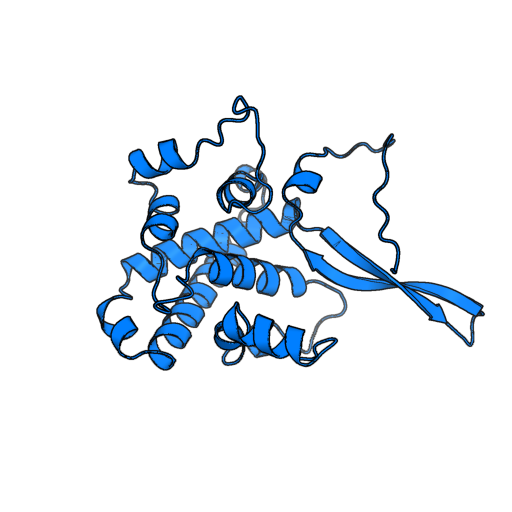EU A C 1
ATOM 1554 O O . LEU A 1 192 ? -3.541 2.560 -18.288 1.00 89.81 192 LEU A O 1
ATOM 1558 N N . VAL A 1 193 ? -1.485 2.891 -17.461 1.00 90.31 193 VAL A N 1
ATOM 1559 C CA . VAL A 1 193 ? -0.791 2.665 -18.732 1.00 90.31 193 VAL A CA 1
ATOM 1560 C C . VAL A 1 193 ? -0.536 1.173 -18.926 1.00 90.31 193 VAL A C 1
ATOM 1562 O O . VAL A 1 193 ? 0.223 0.548 -18.187 1.00 90.31 193 VAL A O 1
ATOM 1565 N N . ASN A 1 194 ? -1.128 0.611 -19.978 1.00 90.44 194 ASN A N 1
ATOM 1566 C CA . ASN A 1 194 ? -0.922 -0.785 -20.348 1.00 90.44 194 ASN A CA 1
ATOM 1567 C C . ASN A 1 194 ? 0.474 -1.045 -20.934 1.00 90.44 194 ASN A C 1
ATOM 1569 O O . ASN A 1 194 ? 1.116 -0.173 -21.523 1.00 90.44 194 ASN A O 1
ATOM 1573 N N . HIS A 1 195 ? 0.918 -2.296 -20.822 1.00 90.31 195 HIS A N 1
ATOM 1574 C CA . HIS A 1 195 ? 2.156 -2.759 -21.435 1.00 90.31 195 HIS A CA 1
ATOM 1575 C C . HIS A 1 195 ? 2.031 -2.887 -22.964 1.00 90.31 195 HIS A C 1
ATOM 1577 O O . HIS A 1 195 ? 1.040 -3.397 -23.483 1.00 90.31 195 HIS A O 1
ATOM 1583 N N . SER A 1 196 ? 3.093 -2.508 -23.674 1.00 93.50 196 SER A N 1
ATOM 1584 C CA . SER A 1 196 ? 3.340 -2.857 -25.074 1.00 93.50 196 SER A CA 1
ATOM 1585 C C . SER A 1 196 ? 4.795 -3.296 -25.215 1.00 93.50 196 SER A C 1
ATOM 1587 O O . SER A 1 196 ? 5.689 -2.647 -24.671 1.00 93.50 196 SER A O 1
ATOM 1589 N N . CYS A 1 197 ? 5.052 -4.364 -25.976 1.00 95.00 197 CYS A N 1
ATOM 1590 C CA . CYS A 1 197 ? 6.419 -4.798 -26.284 1.00 95.00 197 CYS A CA 1
ATOM 1591 C C . CYS A 1 197 ? 7.165 -3.799 -27.188 1.00 95.00 197 CYS A C 1
ATOM 1593 O O . CYS A 1 197 ? 8.392 -3.824 -27.252 1.00 95.00 197 CYS A O 1
ATOM 1595 N N . TYR A 1 198 ? 6.428 -2.914 -27.866 1.00 96.12 198 TYR A N 1
ATOM 1596 C CA . TYR A 1 198 ? 6.956 -1.781 -28.620 1.00 96.12 198 TYR A CA 1
ATOM 1597 C C . TYR A 1 198 ? 6.247 -0.504 -28.139 1.00 96.12 198 TYR A C 1
ATOM 1599 O O . TYR A 1 198 ? 5.241 -0.090 -28.727 1.00 96.12 198 TYR A O 1
ATOM 1607 N N . PRO A 1 199 ? 6.667 0.054 -26.988 1.00 93.88 199 PRO A N 1
ATOM 1608 C CA . PRO A 1 199 ? 5.971 1.171 -26.370 1.00 93.88 199 PRO A CA 1
ATOM 1609 C C . PRO A 1 199 ? 6.242 2.474 -27.129 1.00 93.88 199 PRO A C 1
ATOM 1611 O O . PRO A 1 199 ? 7.320 2.684 -27.679 1.00 93.88 199 PRO A O 1
ATOM 1614 N N . ASN A 1 200 ? 5.260 3.372 -27.120 1.00 95.44 200 ASN A N 1
ATOM 1615 C CA . ASN A 1 200 ? 5.376 4.728 -27.667 1.00 95.44 200 ASN A CA 1
ATOM 1616 C C . ASN A 1 200 ? 5.653 5.789 -26.584 1.00 95.44 200 ASN A C 1
ATOM 1618 O O . ASN A 1 200 ? 5.781 6.969 -26.898 1.00 95.44 200 ASN A O 1
ATOM 1622 N N . THR A 1 201 ? 5.742 5.379 -25.319 1.00 91.94 201 THR A N 1
ATOM 1623 C CA . THR A 1 201 ? 6.049 6.229 -24.167 1.00 91.94 201 THR A CA 1
ATOM 1624 C C . THR A 1 201 ? 7.103 5.557 -23.290 1.00 91.94 201 THR A C 1
ATOM 1626 O O . THR A 1 201 ? 7.236 4.333 -23.267 1.00 91.94 201 THR A O 1
ATOM 1629 N N . VAL A 1 202 ? 7.878 6.364 -22.567 1.00 87.81 202 VAL A N 1
ATOM 1630 C CA . VAL A 1 202 ? 8.872 5.891 -21.598 1.00 87.81 202 VAL A CA 1
ATOM 1631 C C . VAL A 1 202 ? 8.755 6.711 -20.322 1.00 87.81 202 VAL A C 1
ATOM 1633 O O . VAL A 1 202 ? 8.506 7.915 -20.367 1.00 87.81 202 VAL A O 1
ATOM 1636 N N . ARG A 1 203 ? 8.941 6.059 -19.176 1.00 82.38 203 ARG A N 1
ATOM 1637 C CA . ARG A 1 203 ? 9.031 6.734 -17.884 1.00 82.38 203 ARG A CA 1
ATOM 1638 C C . ARG A 1 203 ? 10.493 6.996 -17.549 1.00 82.38 203 ARG A C 1
ATOM 1640 O O . ARG A 1 203 ? 11.296 6.066 -17.562 1.00 82.38 203 ARG A O 1
ATOM 1647 N N . HIS A 1 204 ? 10.809 8.229 -17.178 1.00 79.88 204 HIS A N 1
ATOM 1648 C CA . HIS A 1 204 ? 12.129 8.614 -16.697 1.00 79.88 204 HIS A CA 1
ATOM 1649 C C . HIS A 1 204 ? 11.984 9.488 -15.449 1.00 79.88 204 HIS A C 1
ATOM 1651 O O . HIS A 1 204 ? 11.102 10.343 -15.404 1.00 79.88 204 HIS A O 1
ATOM 1657 N N . SER A 1 205 ? 12.840 9.273 -14.452 1.00 71.25 205 SER A N 1
ATOM 1658 C CA . SER A 1 205 ? 12.960 10.154 -13.288 1.00 71.25 205 SER A CA 1
ATOM 1659 C C . SER A 1 205 ? 14.188 11.034 -13.488 1.00 71.25 205 SER A C 1
ATOM 1661 O O . SER A 1 205 ? 15.256 10.522 -13.822 1.00 71.25 205 SER A O 1
ATOM 1663 N N . TYR A 1 206 ? 14.045 12.345 -13.322 1.00 66.44 206 TYR A N 1
ATOM 1664 C CA . TYR A 1 206 ? 15.170 13.276 -13.353 1.00 66.44 206 TYR A CA 1
ATOM 1665 C C . TYR A 1 206 ? 15.484 13.709 -11.918 1.00 66.44 206 TYR A C 1
ATOM 1667 O O . TYR A 1 206 ? 14.540 13.979 -11.177 1.00 66.44 206 TYR A O 1
ATOM 1675 N N . PRO A 1 207 ? 16.761 13.736 -11.503 1.00 61.31 207 PRO A N 1
ATOM 1676 C CA . PRO A 1 207 ? 17.129 14.421 -10.272 1.00 61.31 207 PRO A CA 1
ATOM 1677 C C . PRO A 1 207 ? 16.856 15.922 -10.451 1.00 61.31 207 PRO A C 1
ATOM 1679 O O . PRO A 1 207 ? 17.215 16.481 -11.491 1.00 61.31 207 PRO A O 1
ATOM 1682 N N . GLU A 1 208 ? 16.186 16.533 -9.473 1.00 48.53 208 GLU A N 1
ATOM 1683 C CA . GLU A 1 208 ? 16.069 17.996 -9.354 1.00 48.53 208 GLU A CA 1
ATOM 1684 C C . GLU A 1 208 ? 17.388 18.624 -8.889 1.00 48.53 208 GLU A C 1
ATOM 1686 O O . GLU A 1 208 ? 18.090 17.997 -8.058 1.00 48.53 208 GLU A O 1
#

Solvent-accessible surface area (backbone atoms only — not comparable to full-atom values): 12482 Å² total; per-residue (Å²): 140,88,61,99,41,71,66,55,43,54,52,38,43,71,58,45,43,67,72,37,60,93,55,46,65,79,58,57,74,99,82,69,93,74,86,76,45,62,50,59,49,48,15,49,48,53,40,47,59,58,36,39,35,84,87,78,70,40,75,30,66,71,51,46,38,66,46,38,88,83,40,67,68,32,56,60,72,54,56,74,59,83,82,47,99,66,87,60,70,84,43,64,54,52,60,67,70,48,65,44,60,65,91,79,48,55,68,69,59,53,51,54,40,50,54,51,13,47,51,51,20,50,50,46,52,51,47,43,31,76,74,33,71,73,40,59,80,68,58,45,74,67,52,38,49,31,42,16,49,45,30,32,49,34,43,32,22,38,75,71,42,44,41,76,39,68,48,74,44,75,39,81,88,78,73,40,73,46,80,39,81,79,48,69,48,76,46,50,69,63,56,72,61,80,91,56,100,78,62,94,72,82,90,80,87,77,88,130

Radius of gyration: 18.67 Å; Cα contacts (8 Å, |Δi|>4): 197; chains: 1; bounding box: 60×40×54 Å

InterPro domains:
  IPR046341 SET domain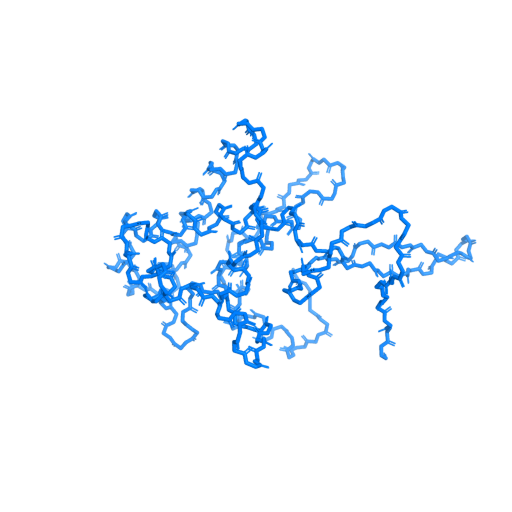 superfamily [G3DSA:2.170.270.10] (135-207)
  IPR046341 SET domain superfamily [SSF82199] (176-204)
  IPR052097 SET and MYND domain-containing protein [PTHR46165] (1-203)

Mean predicted aligned error: 6.43 Å

pLDDT: mean 86.54, std 11.98, range [44.47, 97.75]

Foldseek 3Di:
DDDPDPVRVVVCCLQACLLCVVVVCVLDDPDDDDDDRLLLVQLLSLLSNQQADSVPREGDPLLLLCLPPPNPVNVVVLPPPPVPPDDDQPDNSLLLPFDLCLVVDDPVVLVVLLVSLLVSLVSSLVSSCVVDVVSVVVDDPSSSVSSSSSSSSSSSSCVQQKDFDWDWDQDPVVRDTDIDGPHIDGRSVVSVDDDDPDDPDDDDDDDD

Sequence (208 aa):
VSFCSEECRSEAWIKYHKYECMIFDNFYEPTSKKQQRSHILLAYRTTVLSAINKVTNELDAEFLCYQDAKSEEAKKSLEIDIKSDFYDCLDYRTVYSLETHCAMADAKVNLSRSIKSVYLAKSLAFVLIELSESNRETIGQREVVLLAVAMMRHMQTVNCNAYETVENFRDCERRTWEPRNVGGAIYSTVSLVNHSCYPNTVRHSYPE